Protein AF-A0A317DUG8-F1 (afdb_monomer)

Sequence (255 aa):
MKFKTMAAGLVAALALGASQVALASPEDGVAAWKAFIAQNGEGGGRSKFVDALGSAEALAIAKRWAALRGYDAPALLKSANLPPELKPGTVIDASNVDAAWLKPYIVGAFAERFKDAGWFGWKKAVIVPTASYYMPKGTLEQTEDAKAKGITFNATPDGNLLTPDGKFALSTQGAMPFLNPKDGLEATWSFVAHGIANDNLNFHPITMDVCNSSSNLERQYKAELWWQKMHGRKDVAPFGDINGMDGVVEGGAVY

Organism: NCBI:txid1264899

Radius of gyration: 24.66 Å; Cα contacts (8 Å, |Δi|>4): 310; chains: 1; bounding box: 75×74×51 Å

Secondary structure (DSSP, 8-state):
-------------------------HHHHHHHHHHHHHHH-STTTHHHHHHHHTSHHHHHHHHHHHHHHS--HHHHHHHS---TTSSTT-EE-TTTTT-TTTTTTS-HHHHHHHH--STT----EE--PPPP----HHHHHHHHHHHHTT---EE-TTS-EE-TTSSBGGGT--S-S-SS--SHHHHHHHHHHH-SSSSEEEPPPEEEEEE-TTS-EEEEEEE--EEE--TT--SSSS-S--TT-TT---S----

Solvent-accessible surface area (backbone atoms only — not comparable to full-atom values): 15590 Å² total; per-residue (Å²): 140,76,89,81,82,86,75,88,75,80,79,76,75,77,74,74,66,83,71,78,60,64,69,50,57,49,63,57,24,41,49,49,41,54,53,47,34,77,75,71,49,58,74,92,55,46,58,63,52,45,51,55,55,59,29,72,65,44,42,55,48,34,50,51,46,26,67,73,55,62,48,35,55,47,29,55,56,72,73,46,93,65,61,87,72,80,40,62,72,36,73,43,28,59,92,53,51,81,35,80,88,43,55,88,79,51,58,66,76,60,48,49,29,29,67,39,86,59,95,85,35,40,74,68,49,66,42,63,65,56,54,57,82,62,74,60,68,54,38,48,56,40,28,53,50,35,55,74,70,64,65,52,58,45,73,43,98,92,70,48,50,22,37,83,87,70,44,64,33,87,58,73,59,56,38,61,64,42,78,74,49,90,48,73,65,39,43,47,52,29,49,54,47,60,37,61,56,71,53,67,50,79,52,82,58,52,74,47,77,43,56,46,99,82,72,44,83,71,47,75,46,77,46,81,46,64,43,55,37,57,49,60,53,66,88,57,85,75,60,55,64,59,96,91,43,90,92,56,53,56,85,51,80,84,130

pLDDT: mean 76.81, std 20.27, range [26.66, 96.38]

Nearest PDB structures (foldseek):
  8p98-assembly1_A  TM=5.498E-01  e=3.234E+00  Bacteroides thetaiotaomicron VPI-5482
  8fn2-assembly1_V  TM=4.203E-01  e=4.094E+00  Borreliella burgdorferi B31
  4q2w-assembly1_A  TM=4.135E-01  e=6.960E+00  Streptococcus pneumoniae TIGR4

Structure (mmCIF, N/CA/C/O backbone):
data_AF-A0A317DUG8-F1
#
_entry.id   AF-A0A317DUG8-F1
#
loop_
_atom_site.group_PDB
_atom_site.id
_atom_site.type_symbol
_atom_site.label_atom_id
_atom_site.label_alt_id
_atom_site.label_comp_id
_atom_site.label_asym_id
_atom_site.label_entity_id
_atom_site.label_seq_id
_atom_site.pdbx_PDB_ins_code
_atom_site.Cartn_x
_atom_site.Cartn_y
_atom_site.Cartn_z
_atom_site.occupancy
_atom_site.B_iso_or_equiv
_atom_site.auth_seq_id
_atom_site.auth_comp_id
_atom_site.auth_asym_id
_atom_site.auth_atom_id
_atom_site.pdbx_PDB_model_num
ATOM 1 N N . MET A 1 1 ? 12.933 -56.528 24.093 1.00 29.34 1 MET A N 1
ATOM 2 C CA . MET A 1 1 ? 13.805 -56.306 22.909 1.00 29.34 1 MET A CA 1
ATOM 3 C C . MET A 1 1 ? 12.898 -56.103 21.704 1.00 29.34 1 MET A C 1
ATOM 5 O O . MET A 1 1 ? 12.103 -56.988 21.463 1.00 29.34 1 MET A O 1
ATOM 9 N N . LYS A 1 2 ? 12.886 -55.017 20.932 1.00 28.83 2 LYS A N 1
ATOM 10 C CA . LYS A 1 2 ? 13.696 -53.795 20.869 1.00 28.83 2 LYS A CA 1
ATOM 11 C C . LYS A 1 2 ? 12.746 -52.662 20.449 1.00 28.83 2 LYS A C 1
ATOM 13 O O . LYS A 1 2 ? 12.180 -52.724 19.364 1.00 28.83 2 LYS A O 1
ATOM 18 N N . PHE A 1 3 ? 12.608 -51.646 21.296 1.00 27.34 3 PHE A N 1
ATOM 19 C CA . PHE A 1 3 ? 12.183 -50.316 20.868 1.00 27.34 3 PHE A CA 1
ATOM 20 C C . PHE A 1 3 ? 13.242 -49.790 19.894 1.00 27.34 3 PHE A C 1
ATOM 22 O O . PHE A 1 3 ? 14.429 -49.803 20.226 1.00 27.34 3 PHE A O 1
ATOM 29 N N . LYS A 1 4 ? 12.838 -49.369 18.694 1.00 31.11 4 LYS A N 1
ATOM 30 C CA . LYS A 1 4 ? 13.687 -48.555 17.824 1.00 31.11 4 LYS A CA 1
ATOM 31 C C . LYS A 1 4 ? 13.198 -47.116 17.899 1.00 31.11 4 LYS A C 1
ATOM 33 O O . LYS A 1 4 ? 12.115 -46.779 17.442 1.00 31.11 4 LYS A O 1
ATOM 38 N N . THR A 1 5 ? 14.028 -46.332 18.564 1.00 32.22 5 THR A N 1
ATOM 39 C CA . THR A 1 5 ? 14.155 -44.881 18.534 1.00 32.22 5 THR A CA 1
ATOM 40 C C . THR A 1 5 ? 14.408 -44.342 17.119 1.00 32.22 5 THR A C 1
ATOM 42 O O . THR A 1 5 ? 14.806 -45.093 16.230 1.00 32.22 5 THR A O 1
ATOM 45 N N . MET A 1 6 ? 14.283 -43.010 17.013 1.00 30.66 6 MET A N 1
ATOM 46 C CA . MET A 1 6 ? 14.628 -42.075 15.922 1.00 30.66 6 MET A CA 1
ATOM 47 C C . MET A 1 6 ? 13.402 -41.578 15.133 1.00 30.66 6 MET A C 1
ATOM 49 O O . MET A 1 6 ? 12.667 -42.376 14.576 1.00 30.66 6 MET A O 1
ATOM 53 N N . ALA A 1 7 ? 13.102 -40.283 15.038 1.00 27.34 7 ALA A N 1
ATOM 54 C CA . ALA A 1 7 ? 13.845 -39.089 15.419 1.00 27.34 7 ALA A CA 1
ATOM 55 C C . ALA A 1 7 ? 12.859 -37.977 15.806 1.00 27.34 7 ALA A C 1
ATOM 57 O O . ALA A 1 7 ? 11.873 -37.734 15.113 1.00 27.34 7 ALA A O 1
ATOM 58 N N . ALA A 1 8 ? 13.152 -37.305 16.918 1.00 28.48 8 ALA A N 1
ATOM 59 C CA . ALA A 1 8 ? 12.575 -36.018 17.257 1.00 28.48 8 ALA A CA 1
ATOM 60 C C . ALA A 1 8 ? 13.006 -35.009 16.183 1.00 28.48 8 ALA A C 1
ATOM 62 O O . ALA A 1 8 ? 14.168 -34.609 16.128 1.00 28.48 8 ALA A O 1
ATOM 63 N N . GLY A 1 9 ? 12.081 -34.645 15.296 1.00 26.66 9 GLY A N 1
ATOM 64 C CA . GLY A 1 9 ? 12.250 -33.485 14.433 1.00 26.66 9 GLY A CA 1
ATOM 65 C C . GLY A 1 9 ? 12.245 -32.246 15.314 1.00 26.66 9 GLY A C 1
ATOM 66 O O . GLY A 1 9 ? 11.266 -32.005 16.019 1.00 26.66 9 GLY A O 1
ATOM 67 N N . LEU A 1 10 ? 13.361 -31.512 15.315 1.00 27.28 10 LEU A N 1
ATOM 68 C CA . LEU A 1 10 ? 13.487 -30.208 15.951 1.00 27.28 10 LEU A CA 1
ATOM 69 C C . LEU A 1 10 ? 12.262 -29.354 15.599 1.00 27.28 10 LEU A C 1
ATOM 71 O O . LEU A 1 10 ? 12.129 -28.875 14.474 1.00 27.28 10 LEU A O 1
ATOM 75 N N . VAL A 1 11 ? 11.406 -29.106 16.587 1.00 30.55 11 VAL A N 1
ATOM 76 C CA . VAL A 1 11 ? 10.626 -27.874 16.622 1.00 30.55 11 VAL A CA 1
ATOM 77 C C . VAL A 1 11 ? 11.669 -26.784 16.814 1.00 30.55 11 VAL A C 1
ATOM 79 O O . VAL A 1 11 ? 12.130 -26.536 17.927 1.00 30.55 11 VAL A O 1
ATOM 82 N N . ALA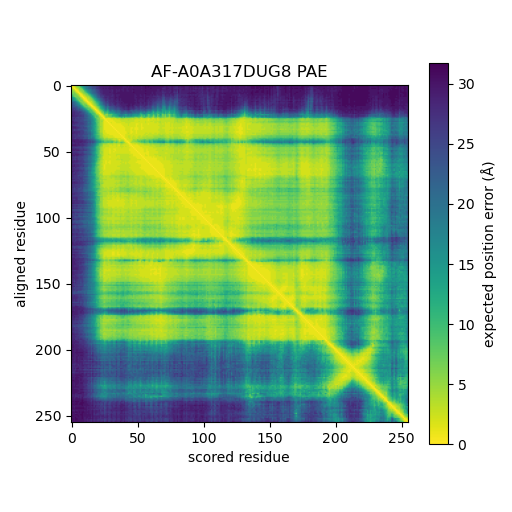 A 1 12 ? 12.123 -26.197 15.709 1.00 31.09 12 ALA A N 1
ATOM 83 C CA . ALA A 1 12 ? 12.837 -24.939 15.755 1.00 31.09 12 ALA A CA 1
ATOM 84 C C . ALA A 1 12 ? 11.840 -23.910 16.292 1.00 31.09 12 ALA A C 1
ATOM 86 O O . ALA A 1 12 ? 11.067 -23.312 15.548 1.00 31.09 12 ALA A O 1
ATOM 87 N N . ALA A 1 13 ? 11.823 -23.756 17.615 1.00 31.55 13 ALA A N 1
ATOM 88 C CA . ALA A 1 13 ? 11.351 -22.545 18.240 1.00 31.55 13 ALA A CA 1
ATOM 89 C C . ALA A 1 13 ? 12.219 -21.426 17.657 1.00 31.55 13 ALA A C 1
ATOM 91 O O . ALA A 1 13 ? 13.360 -21.225 18.072 1.00 31.55 13 ALA A O 1
ATOM 92 N N . LEU A 1 14 ? 11.696 -20.752 16.632 1.00 32.97 14 LEU A N 1
ATOM 93 C CA . LEU A 1 14 ? 12.144 -19.429 16.238 1.00 32.97 14 LEU A CA 1
ATOM 94 C C . LEU A 1 14 ? 11.887 -18.540 17.451 1.00 32.97 14 LEU A C 1
ATOM 96 O O . LEU A 1 14 ? 10.837 -17.919 17.593 1.00 32.97 14 LEU A O 1
ATOM 100 N N . ALA A 1 15 ? 12.854 -18.528 18.366 1.00 31.72 15 ALA A N 1
ATOM 101 C CA . ALA A 1 15 ? 13.061 -17.405 19.242 1.00 31.72 15 ALA A CA 1
ATOM 102 C C . ALA A 1 15 ? 13.323 -16.224 18.306 1.00 31.72 15 ALA A C 1
ATOM 104 O O . ALA A 1 15 ? 14.448 -15.997 17.860 1.00 31.72 15 ALA A O 1
ATOM 105 N N . LEU A 1 16 ? 12.251 -15.514 17.953 1.00 35.44 16 LEU A N 1
ATOM 106 C CA . LEU A 1 16 ? 12.303 -14.155 17.446 1.00 35.44 16 LEU A CA 1
ATOM 107 C C . LEU A 1 16 ? 12.884 -13.314 18.584 1.00 35.44 16 LEU A C 1
ATOM 109 O O . LEU A 1 16 ? 12.173 -12.621 19.307 1.00 35.44 16 LEU A O 1
ATOM 113 N N . GLY A 1 17 ? 14.199 -13.419 18.786 1.00 32.66 17 GLY A N 1
ATOM 114 C CA . GLY A 1 17 ? 14.945 -12.345 19.404 1.00 32.66 17 GLY A CA 1
ATOM 115 C C . GLY A 1 17 ? 14.600 -11.118 18.583 1.00 32.66 17 GLY A C 1
ATOM 116 O O . GLY A 1 17 ? 14.772 -11.146 17.363 1.00 32.66 17 GLY A O 1
ATOM 117 N N . ALA A 1 18 ? 14.011 -10.114 19.233 1.00 37.59 18 ALA A N 1
ATOM 118 C CA . ALA A 1 18 ? 13.660 -8.848 18.621 1.00 37.59 18 ALA A CA 1
ATOM 119 C C . ALA A 1 18 ? 14.925 -8.282 17.975 1.00 37.59 18 ALA A C 1
ATOM 121 O O . ALA A 1 18 ? 15.748 -7.631 18.616 1.00 37.59 18 ALA A O 1
ATOM 122 N N . SER A 1 19 ? 15.113 -8.605 16.699 1.00 40.22 19 SER A N 1
ATOM 123 C CA . SER A 1 19 ? 16.093 -7.949 15.870 1.00 40.22 19 SER A CA 1
ATOM 124 C C . SER A 1 19 ? 15.545 -6.540 15.811 1.00 40.22 19 SER A C 1
ATOM 126 O O . SER A 1 19 ? 14.460 -6.332 15.268 1.00 40.22 19 SER A O 1
ATOM 128 N N . GLN A 1 20 ? 16.214 -5.594 16.464 1.00 40.75 20 GLN A N 1
ATOM 129 C CA . GLN A 1 20 ? 15.954 -4.185 16.229 1.00 40.75 20 GLN A CA 1
ATOM 130 C C . GLN A 1 20 ? 16.301 -3.950 14.760 1.00 40.75 20 GLN A C 1
ATOM 132 O O . GLN A 1 20 ? 17.438 -3.633 14.419 1.00 40.75 20 GLN A O 1
ATOM 137 N N . VAL A 1 21 ? 15.345 -4.218 13.867 1.00 52.41 21 VAL A N 1
ATOM 138 C CA . VAL A 1 21 ? 15.417 -3.790 12.481 1.00 52.41 21 VAL A CA 1
ATOM 139 C C . VAL A 1 21 ? 15.549 -2.284 12.597 1.00 52.41 21 VAL A C 1
ATOM 141 O O . VAL A 1 21 ? 14.636 -1.623 13.089 1.00 52.41 21 VAL A O 1
ATOM 144 N N . ALA A 1 22 ? 16.733 -1.764 12.275 1.00 53.88 22 ALA A N 1
ATOM 145 C CA . ALA A 1 22 ? 16.974 -0.334 12.308 1.00 53.88 22 ALA A CA 1
ATOM 146 C C . ALA A 1 22 ? 15.851 0.328 11.507 1.00 53.88 22 ALA A C 1
ATOM 148 O O . ALA A 1 22 ? 15.657 -0.011 10.338 1.00 53.88 22 ALA A O 1
ATOM 149 N N . LEU A 1 23 ? 15.075 1.205 12.147 1.00 61.97 23 LEU A N 1
ATOM 150 C CA . LEU A 1 23 ? 14.051 1.972 11.451 1.00 61.97 23 LEU A CA 1
ATOM 151 C C . LEU A 1 23 ? 14.779 2.774 10.368 1.00 61.97 23 LEU A C 1
ATOM 153 O O . LEU A 1 23 ? 15.600 3.634 10.687 1.00 61.97 23 LEU A O 1
ATOM 157 N N . ALA A 1 24 ? 14.546 2.438 9.099 1.00 63.78 24 ALA A N 1
ATOM 158 C CA . ALA A 1 24 ? 15.040 3.256 8.001 1.00 63.78 24 ALA A CA 1
ATOM 159 C C . ALA A 1 24 ? 14.383 4.633 8.108 1.00 63.78 24 ALA A C 1
ATOM 161 O O . ALA A 1 24 ? 13.220 4.745 8.508 1.00 63.78 24 ALA A O 1
ATOM 162 N N . SER A 1 25 ? 15.132 5.681 7.773 1.00 79.44 25 SER A N 1
ATOM 163 C CA . SER A 1 25 ? 14.558 7.018 7.730 1.00 79.44 25 SER A CA 1
ATOM 164 C C . SER A 1 25 ? 13.686 7.109 6.476 1.00 79.44 25 SER A C 1
ATOM 166 O O . SER A 1 25 ? 14.163 6.730 5.404 1.00 79.44 25 SER A O 1
ATOM 168 N N . PRO A 1 26 ? 12.449 7.630 6.537 1.00 85.19 26 PRO A N 1
ATOM 169 C CA . PRO A 1 26 ? 11.633 7.821 5.336 1.00 85.19 26 PRO A CA 1
ATOM 170 C C . PRO A 1 26 ? 12.318 8.644 4.235 1.00 85.19 26 PRO A C 1
ATOM 172 O O . PRO A 1 26 ? 12.091 8.443 3.041 1.00 85.19 26 PRO A O 1
ATOM 175 N N . GLU A 1 27 ? 13.235 9.519 4.636 1.00 88.75 27 GLU A N 1
ATOM 176 C CA . GLU A 1 27 ? 14.131 10.275 3.771 1.00 88.75 27 GLU A CA 1
ATOM 177 C C . GLU A 1 27 ? 15.028 9.391 2.894 1.00 88.75 27 GLU A C 1
ATOM 179 O O . GLU A 1 27 ? 15.279 9.752 1.744 1.00 88.75 27 GLU A O 1
ATOM 184 N N . ASP A 1 28 ? 15.468 8.227 3.382 1.00 86.31 28 ASP A N 1
ATOM 185 C CA . ASP A 1 28 ? 16.281 7.282 2.606 1.00 86.31 28 ASP A CA 1
ATOM 186 C C . ASP A 1 28 ? 15.481 6.737 1.415 1.00 86.31 28 ASP A C 1
ATOM 188 O O . ASP A 1 28 ? 16.004 6.608 0.305 1.00 86.31 28 ASP A O 1
ATOM 192 N N . GLY A 1 29 ? 14.185 6.477 1.621 1.00 88.19 29 GLY A N 1
ATOM 193 C CA . GLY A 1 29 ? 13.261 6.079 0.559 1.00 88.19 29 GLY A CA 1
ATOM 194 C C . GLY A 1 29 ? 13.089 7.180 -0.490 1.00 88.19 29 GLY A C 1
ATOM 195 O O . GLY A 1 29 ? 13.175 6.917 -1.691 1.00 88.19 29 GLY A O 1
ATOM 196 N N . VAL A 1 30 ? 12.923 8.431 -0.051 1.00 91.56 30 VAL A N 1
A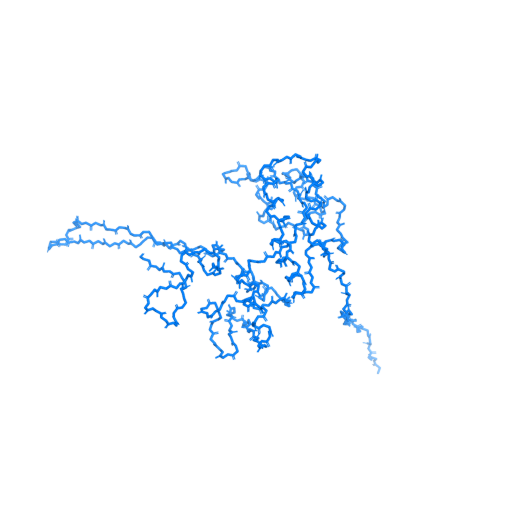TOM 197 C CA . VAL A 1 30 ? 12.846 9.598 -0.949 1.00 91.56 30 VAL A CA 1
ATOM 198 C C . VAL A 1 30 ? 14.145 9.767 -1.741 1.00 91.56 30 VAL A C 1
ATOM 200 O O . VAL A 1 30 ? 14.106 10.007 -2.948 1.00 91.56 30 VAL A O 1
ATOM 203 N N . ALA A 1 31 ? 15.303 9.604 -1.098 1.00 91.81 31 ALA A N 1
ATOM 204 C CA . ALA A 1 31 ? 16.603 9.684 -1.755 1.00 91.81 31 ALA A CA 1
ATOM 205 C C . ALA A 1 31 ? 16.788 8.580 -2.810 1.00 91.81 31 ALA A C 1
ATOM 207 O O . ALA A 1 31 ? 17.219 8.869 -3.928 1.00 91.81 31 ALA A O 1
ATOM 208 N N . ALA A 1 32 ? 16.402 7.338 -2.498 1.00 92.00 32 ALA A N 1
ATOM 209 C CA . ALA A 1 32 ? 16.447 6.221 -3.441 1.00 92.00 32 ALA A CA 1
ATOM 210 C C . ALA A 1 32 ? 15.577 6.483 -4.680 1.00 92.00 32 ALA A C 1
ATOM 212 O O . ALA A 1 32 ? 15.997 6.231 -5.811 1.00 92.00 32 ALA A O 1
ATOM 213 N N . TRP A 1 33 ? 14.390 7.056 -4.481 1.00 93.62 33 TRP A N 1
ATOM 214 C CA . TRP A 1 33 ? 13.513 7.469 -5.568 1.00 93.62 33 TRP A CA 1
ATOM 215 C C . TRP A 1 33 ? 14.090 8.601 -6.424 1.00 93.62 33 TRP A C 1
ATOM 217 O O . TRP A 1 33 ? 14.051 8.507 -7.651 1.00 93.62 33 TRP A O 1
ATOM 227 N N . LYS A 1 34 ? 14.676 9.638 -5.813 1.00 94.38 34 LYS A N 1
ATOM 228 C CA . LYS A 1 34 ? 15.363 10.714 -6.551 1.00 94.38 34 LYS A CA 1
ATOM 229 C C . LYS A 1 34 ? 16.509 10.164 -7.402 1.00 94.38 34 LYS A C 1
ATOM 231 O O . LYS A 1 34 ? 16.625 10.515 -8.574 1.00 94.38 34 LYS A O 1
ATOM 236 N N . ALA A 1 35 ? 17.314 9.257 -6.846 1.00 94.50 35 ALA A N 1
ATOM 237 C CA . ALA A 1 35 ? 18.399 8.605 -7.576 1.00 94.50 35 ALA A CA 1
ATOM 238 C C . ALA A 1 35 ? 17.873 7.754 -8.745 1.00 94.50 35 ALA A C 1
ATOM 240 O O . ALA A 1 35 ? 18.418 7.797 -9.847 1.00 94.50 35 ALA A O 1
ATOM 241 N N . PHE A 1 36 ? 16.777 7.023 -8.528 1.00 94.88 36 PHE A N 1
ATOM 242 C CA . PHE A 1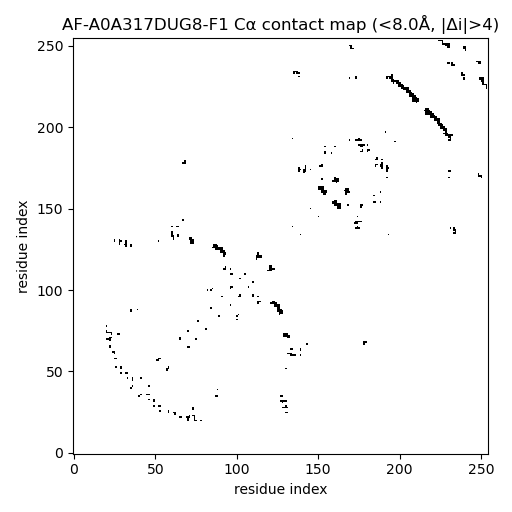 36 ? 16.128 6.236 -9.570 1.00 94.88 36 PHE A CA 1
ATOM 243 C C . PHE A 1 36 ? 15.603 7.105 -10.717 1.00 94.88 36 PHE A C 1
ATOM 245 O O . PHE A 1 36 ? 15.839 6.763 -11.875 1.00 94.88 36 PHE A O 1
ATOM 252 N N . ILE A 1 37 ? 14.943 8.230 -10.418 1.00 94.75 37 ILE A N 1
ATOM 253 C CA . ILE A 1 37 ? 14.460 9.182 -11.432 1.00 94.75 37 ILE A CA 1
ATOM 254 C C . ILE A 1 37 ? 15.630 9.767 -12.221 1.00 94.75 37 ILE A C 1
ATOM 256 O O . ILE A 1 37 ? 15.577 9.785 -13.448 1.00 94.75 37 ILE A O 1
ATOM 260 N N . ALA A 1 38 ? 16.713 10.167 -11.549 1.00 94.50 38 ALA A N 1
ATOM 261 C CA . ALA A 1 38 ? 17.899 10.694 -12.221 1.00 94.50 38 ALA A CA 1
ATOM 262 C C . ALA A 1 38 ? 18.503 9.695 -13.228 1.00 94.50 38 ALA A C 1
ATOM 264 O O . ALA A 1 38 ? 19.008 10.098 -14.271 1.00 94.50 38 ALA A O 1
ATOM 265 N N . GLN A 1 39 ? 18.422 8.392 -12.939 1.00 93.38 39 GLN A N 1
ATOM 266 C CA . GLN A 1 39 ? 18.949 7.331 -13.803 1.00 93.38 39 GLN A CA 1
ATOM 267 C C . GLN A 1 39 ? 17.958 6.850 -14.877 1.00 93.38 39 GLN A C 1
ATOM 269 O O . GLN A 1 39 ? 18.380 6.432 -15.951 1.00 93.38 39 GLN A O 1
ATOM 274 N N . ASN A 1 40 ? 16.651 6.868 -14.595 1.00 89.62 40 ASN A N 1
ATOM 275 C CA . ASN A 1 40 ? 15.621 6.192 -15.404 1.00 89.62 40 ASN A CA 1
ATOM 276 C C . ASN A 1 40 ? 14.555 7.144 -15.975 1.00 89.62 40 ASN A C 1
ATOM 278 O O . ASN A 1 40 ? 13.603 6.692 -16.619 1.00 89.62 40 ASN A O 1
ATOM 282 N N . GLY A 1 41 ? 14.686 8.445 -15.721 1.00 89.12 41 GLY A N 1
ATOM 283 C CA . GLY A 1 41 ? 13.791 9.496 -16.186 1.00 89.12 41 GLY A CA 1
ATOM 284 C C . GLY A 1 41 ? 12.490 9.654 -15.388 1.00 89.12 41 GLY A C 1
ATOM 285 O O . GLY A 1 41 ? 12.065 8.799 -14.604 1.00 89.12 41 GLY A O 1
ATOM 286 N N . GLU A 1 42 ? 11.822 10.773 -15.670 1.00 84.06 42 GLU A N 1
ATOM 287 C CA . GLU A 1 42 ? 10.610 11.298 -15.015 1.00 84.06 42 GLU A CA 1
ATOM 288 C C . GLU A 1 42 ? 9.316 10.492 -15.237 1.00 84.06 42 GLU A C 1
ATOM 290 O O . GLU A 1 42 ? 8.289 10.766 -14.610 1.00 84.06 42 GLU A O 1
ATOM 295 N N . GLY A 1 43 ? 9.337 9.527 -16.163 1.00 79.44 43 GLY A N 1
ATOM 296 C CA . GLY A 1 43 ? 8.140 8.925 -16.761 1.00 79.44 43 GLY A CA 1
ATOM 297 C C . GLY A 1 43 ? 7.056 8.510 -15.760 1.00 79.44 43 GLY A C 1
ATOM 298 O O . GLY A 1 43 ? 7.350 7.920 -14.728 1.00 79.44 43 GLY A O 1
ATOM 299 N N . GLY A 1 44 ? 5.787 8.785 -16.082 1.00 75.25 44 GLY A N 1
ATOM 300 C CA . GLY A 1 44 ? 4.640 8.384 -15.254 1.00 75.25 44 GLY A CA 1
ATOM 301 C C . GLY A 1 44 ? 4.393 9.252 -14.014 1.00 75.25 44 GLY A C 1
ATOM 302 O O . GLY A 1 44 ? 3.735 8.798 -13.086 1.00 75.25 44 GLY A O 1
ATOM 303 N N . GLY A 1 45 ? 4.910 10.486 -13.974 1.00 84.44 45 GLY A N 1
ATOM 304 C CA . GLY A 1 45 ? 4.661 11.417 -12.865 1.00 84.44 45 GLY A CA 1
ATOM 305 C C . GLY A 1 45 ? 5.491 11.126 -11.613 1.00 84.44 45 GLY A C 1
ATOM 306 O O . GLY A 1 45 ? 5.099 11.524 -10.516 1.00 84.44 45 GLY A O 1
ATOM 307 N N . ARG A 1 46 ? 6.638 10.452 -11.771 1.00 89.25 46 ARG A N 1
ATOM 308 C CA . ARG A 1 46 ? 7.497 10.033 -10.656 1.00 89.25 46 ARG A CA 1
ATOM 309 C C . ARG A 1 46 ? 7.955 11.208 -9.801 1.00 89.25 46 ARG A C 1
ATOM 311 O O . ARG A 1 46 ? 7.862 11.094 -8.587 1.00 89.25 46 ARG A O 1
ATOM 318 N N . SER A 1 47 ? 8.352 12.346 -10.377 1.00 89.75 47 SER A N 1
ATOM 319 C CA . SER A 1 47 ? 8.726 13.503 -9.547 1.00 89.75 47 SER A CA 1
ATOM 320 C C . SER A 1 47 ? 7.583 14.020 -8.690 1.00 89.75 47 SER A C 1
ATOM 322 O O . SER A 1 47 ? 7.784 14.227 -7.503 1.00 89.75 47 SER A O 1
ATOM 324 N N . LYS A 1 48 ? 6.355 14.107 -9.219 1.00 90.81 48 LYS A N 1
ATOM 325 C CA . LYS A 1 48 ? 5.195 14.518 -8.405 1.00 90.81 48 LYS A CA 1
ATOM 326 C C . LYS A 1 48 ? 4.964 13.571 -7.228 1.00 90.81 48 LYS A C 1
ATOM 328 O O . LYS A 1 48 ? 4.651 14.017 -6.130 1.00 90.81 48 LYS A O 1
ATOM 333 N N . PHE A 1 49 ? 5.124 12.270 -7.460 1.00 89.56 49 PHE A N 1
ATOM 334 C CA . PHE A 1 49 ?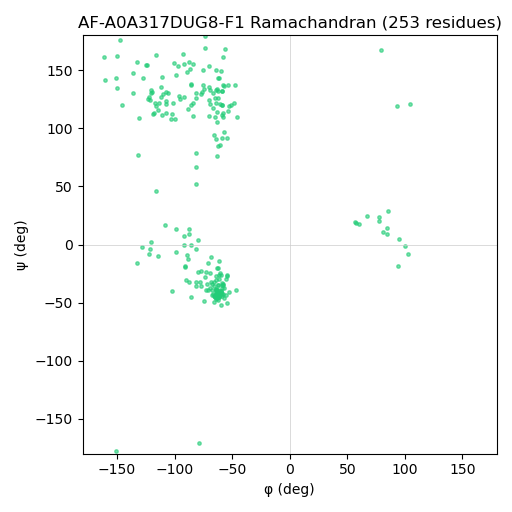 5.033 11.264 -6.407 1.00 89.56 49 PHE A CA 1
ATOM 335 C C . PHE A 1 49 ? 6.132 11.447 -5.351 1.00 89.56 49 PHE A C 1
ATOM 337 O O . PHE A 1 49 ? 5.847 11.453 -4.157 1.00 89.56 49 PHE A O 1
ATOM 344 N N . VAL A 1 50 ? 7.376 11.656 -5.779 1.00 91.81 50 VAL A N 1
ATOM 345 C CA . VAL A 1 50 ? 8.526 11.831 -4.881 1.00 91.81 50 VAL A CA 1
ATOM 346 C C . VAL A 1 50 ? 8.466 13.141 -4.105 1.00 91.81 50 VAL A C 1
ATOM 348 O O . VAL A 1 50 ? 8.801 13.152 -2.924 1.00 91.81 50 VAL A O 1
ATOM 351 N N . ASP A 1 51 ? 7.997 14.219 -4.725 1.00 91.38 51 ASP A N 1
ATOM 352 C CA . ASP A 1 51 ? 7.776 15.505 -4.066 1.00 91.38 51 ASP A CA 1
ATOM 353 C C . ASP A 1 51 ? 6.695 15.386 -2.989 1.00 91.38 51 ASP A C 1
ATOM 355 O O . ASP A 1 51 ? 6.879 15.866 -1.870 1.00 91.38 51 ASP A O 1
ATOM 359 N N . ALA A 1 52 ? 5.596 14.680 -3.285 1.00 90.38 52 ALA A N 1
ATOM 360 C CA . ALA A 1 52 ? 4.544 14.415 -2.308 1.00 90.38 52 ALA A CA 1
ATOM 361 C C . ALA A 1 52 ? 5.073 13.593 -1.120 1.00 90.38 52 ALA A C 1
ATOM 363 O O . ALA A 1 52 ? 4.877 13.981 0.035 1.00 90.38 52 ALA A O 1
ATOM 364 N N . LEU A 1 53 ? 5.802 12.504 -1.396 1.00 89.25 53 LEU A N 1
ATOM 365 C CA . LEU A 1 53 ? 6.436 11.665 -0.374 1.00 89.25 53 LEU A CA 1
ATOM 366 C C . LEU A 1 53 ? 7.491 12.409 0.455 1.00 89.25 53 LEU A C 1
ATOM 368 O O . LEU A 1 53 ? 7.661 12.114 1.634 1.00 89.25 53 LEU A O 1
ATOM 372 N N . GLY A 1 54 ? 8.215 13.339 -0.167 1.00 91.19 54 GLY A N 1
ATOM 373 C CA . GLY A 1 54 ? 9.283 14.117 0.453 1.00 91.19 54 GLY A CA 1
ATOM 374 C C . GLY A 1 54 ? 8.816 15.377 1.176 1.00 91.19 54 GLY A C 1
ATOM 375 O O . GLY A 1 54 ? 9.656 16.097 1.716 1.00 91.19 54 GLY A O 1
ATOM 376 N N . SER A 1 55 ? 7.514 15.669 1.189 1.00 92.88 55 SER A N 1
ATOM 377 C CA . SER A 1 55 ? 6.981 16.811 1.931 1.00 92.88 55 SER A CA 1
ATOM 378 C C . SER A 1 55 ? 7.203 16.653 3.442 1.00 92.88 55 SER A C 1
ATOM 380 O O . SER A 1 55 ? 7.243 15.544 3.978 1.00 92.88 55 SER A O 1
ATOM 382 N N . ALA A 1 56 ? 7.342 17.770 4.162 1.00 93.19 56 ALA A N 1
ATOM 383 C CA . ALA A 1 56 ? 7.583 17.738 5.607 1.00 93.19 56 ALA A CA 1
ATOM 384 C C . ALA A 1 56 ? 6.459 17.012 6.371 1.00 93.19 56 ALA A C 1
ATOM 386 O O . ALA A 1 56 ? 6.727 16.271 7.316 1.00 93.19 56 ALA A O 1
ATOM 387 N N . GLU A 1 57 ? 5.212 17.191 5.931 1.00 90.56 57 GLU A N 1
ATOM 388 C CA . GLU A 1 57 ? 4.046 16.513 6.498 1.00 90.56 57 GLU A CA 1
ATOM 389 C C . GLU A 1 57 ? 4.094 14.999 6.252 1.00 90.56 57 GLU A C 1
ATOM 391 O O . GLU A 1 57 ? 3.981 14.220 7.200 1.00 90.56 57 GLU A O 1
ATOM 396 N N . ALA A 1 58 ? 4.346 14.583 5.008 1.00 90.25 58 ALA A N 1
ATOM 397 C CA . ALA A 1 58 ? 4.516 13.182 4.631 1.00 90.25 58 ALA A CA 1
ATOM 398 C C . ALA A 1 58 ? 5.588 12.479 5.472 1.00 90.25 58 ALA A C 1
ATOM 400 O O . ALA A 1 58 ? 5.339 11.424 6.056 1.00 90.25 58 ALA A O 1
ATOM 401 N N . LEU A 1 59 ? 6.772 13.087 5.575 1.00 91.75 59 LEU A N 1
ATOM 402 C CA . LEU A 1 59 ? 7.892 12.539 6.337 1.00 91.75 59 LEU A CA 1
ATOM 403 C C . LEU A 1 59 ? 7.573 12.447 7.836 1.00 91.75 59 LEU A C 1
ATOM 405 O O . LEU A 1 59 ? 7.930 11.461 8.481 1.00 91.75 59 LEU A O 1
ATOM 409 N N . ALA A 1 60 ? 6.874 13.438 8.399 1.00 92.06 60 ALA A N 1
ATOM 410 C CA . ALA A 1 60 ? 6.454 13.410 9.799 1.00 92.06 60 ALA A CA 1
ATOM 411 C C . ALA A 1 60 ? 5.459 12.269 10.076 1.00 92.06 60 ALA A C 1
ATOM 413 O O . ALA A 1 60 ? 5.607 11.544 11.063 1.00 92.06 60 ALA A O 1
ATOM 414 N N . ILE A 1 61 ? 4.480 12.074 9.189 1.00 91.75 61 ILE A N 1
ATOM 415 C CA . ILE A 1 61 ? 3.508 10.977 9.281 1.00 91.75 61 ILE A CA 1
ATOM 416 C C . ILE A 1 61 ? 4.214 9.622 9.126 1.00 91.75 61 ILE A C 1
ATOM 418 O O . ILE A 1 61 ? 3.982 8.717 9.929 1.00 91.75 61 ILE A O 1
ATOM 422 N N . ALA A 1 62 ? 5.116 9.488 8.152 1.00 90.94 62 ALA A N 1
ATOM 423 C CA . ALA A 1 62 ? 5.882 8.267 7.914 1.00 90.94 62 ALA A CA 1
ATOM 424 C C . ALA A 1 62 ? 6.691 7.838 9.147 1.00 90.94 62 ALA A C 1
ATOM 426 O O . ALA A 1 62 ? 6.630 6.680 9.559 1.00 90.94 62 ALA A O 1
ATOM 427 N N . LYS A 1 63 ? 7.394 8.784 9.784 1.00 91.19 63 LYS A N 1
ATOM 428 C CA . LYS A 1 63 ? 8.178 8.528 11.004 1.00 91.19 63 LYS A CA 1
ATOM 429 C C . LYS A 1 63 ? 7.309 8.049 12.160 1.00 91.19 63 LYS A C 1
ATOM 431 O O . LYS A 1 63 ? 7.677 7.099 12.847 1.00 91.19 63 LYS A O 1
ATOM 436 N N . ARG A 1 64 ? 6.148 8.679 12.364 1.00 92.94 64 ARG A N 1
ATOM 437 C CA . ARG A 1 64 ? 5.194 8.266 13.404 1.00 92.94 64 ARG A CA 1
ATOM 438 C 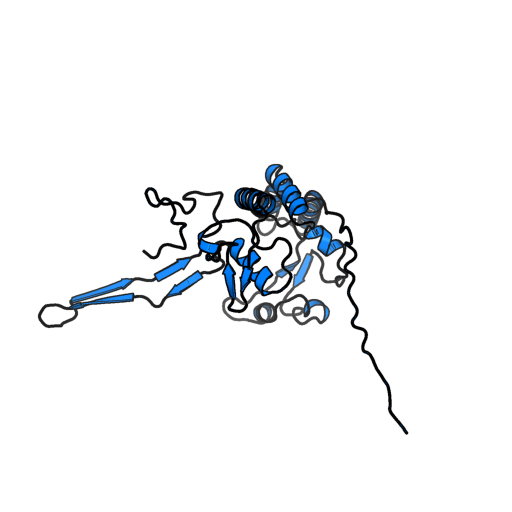C . ARG A 1 64 ? 4.650 6.865 13.140 1.00 92.94 64 ARG A C 1
ATOM 440 O O . ARG A 1 64 ? 4.626 6.049 14.055 1.00 92.94 64 ARG A O 1
ATOM 447 N N . TRP A 1 65 ? 4.302 6.541 11.895 1.00 91.19 65 TRP A N 1
ATOM 448 C CA . TRP A 1 65 ? 3.888 5.185 11.525 1.00 91.19 65 TRP A CA 1
ATOM 449 C C . TRP A 1 65 ? 4.978 4.142 11.760 1.00 91.19 65 TRP A C 1
ATOM 451 O O . TRP A 1 65 ? 4.690 3.081 12.317 1.00 91.19 65 TRP A O 1
ATOM 461 N N . ALA A 1 66 ? 6.217 4.440 11.369 1.00 89.31 66 ALA A N 1
ATOM 462 C CA . ALA A 1 66 ? 7.353 3.552 11.579 1.00 89.31 66 ALA A CA 1
ATOM 463 C C . ALA A 1 66 ? 7.595 3.303 13.078 1.00 89.31 66 ALA A C 1
ATOM 465 O O . ALA A 1 66 ? 7.768 2.160 13.496 1.00 89.31 66 ALA A O 1
ATOM 466 N N . ALA A 1 67 ? 7.508 4.351 13.906 1.00 90.50 67 ALA A N 1
ATOM 467 C CA . ALA A 1 67 ? 7.584 4.233 15.361 1.00 90.50 67 ALA A CA 1
ATOM 468 C C . ALA A 1 67 ? 6.410 3.429 15.952 1.00 90.50 67 ALA A C 1
ATOM 470 O O . ALA A 1 67 ? 6.601 2.627 16.866 1.00 90.50 67 ALA A O 1
ATOM 471 N N . LEU A 1 68 ? 5.196 3.610 15.422 1.00 90.75 68 LEU A N 1
ATOM 472 C CA . LEU A 1 68 ? 3.994 2.926 15.896 1.00 90.75 68 LEU A CA 1
ATOM 473 C C . LEU A 1 68 ? 4.024 1.418 15.608 1.00 90.75 68 LEU A C 1
ATOM 475 O O . LEU A 1 68 ? 3.658 0.628 16.486 1.00 90.75 68 LEU A O 1
ATOM 479 N N . ARG A 1 69 ? 4.450 1.040 14.394 1.00 87.50 69 ARG A N 1
ATOM 480 C CA . ARG A 1 69 ? 4.544 -0.349 13.909 1.00 87.50 69 ARG A CA 1
ATOM 481 C C . ARG A 1 69 ? 5.812 -1.062 14.381 1.00 87.50 69 ARG A C 1
ATOM 483 O O . ARG A 1 69 ? 5.781 -2.266 14.607 1.00 87.50 69 ARG A O 1
ATOM 490 N N . GLY A 1 70 ? 6.909 -0.323 14.546 1.00 86.81 70 GLY A N 1
ATOM 491 C CA . GLY A 1 70 ? 8.232 -0.869 14.854 1.00 86.81 70 GLY A CA 1
ATOM 492 C C . GLY A 1 70 ? 9.022 -1.331 13.624 1.00 86.81 70 GLY A C 1
ATOM 493 O O . GLY A 1 70 ? 10.073 -1.946 13.780 1.00 86.81 70 GLY A O 1
ATOM 494 N N . TYR A 1 71 ? 8.543 -1.042 12.412 1.00 83.44 71 TYR A N 1
ATOM 495 C CA . TYR A 1 71 ? 9.233 -1.341 11.157 1.00 83.44 71 TYR A CA 1
ATOM 496 C C . TYR A 1 71 ? 8.878 -0.319 10.071 1.00 83.44 71 TYR A C 1
ATOM 498 O O . TYR A 1 71 ? 7.854 0.362 10.148 1.00 83.44 71 TYR A O 1
ATOM 506 N N . ASP A 1 72 ? 9.707 -0.265 9.028 1.00 84.94 72 ASP A N 1
ATOM 507 C CA . ASP A 1 72 ? 9.436 0.467 7.789 1.00 84.94 72 ASP A CA 1
ATOM 508 C C . ASP A 1 72 ? 9.826 -0.382 6.566 1.00 84.94 72 ASP A C 1
ATOM 510 O O . ASP A 1 72 ? 10.757 -1.189 6.626 1.00 84.94 72 ASP A O 1
ATOM 514 N N . ALA A 1 73 ? 9.114 -0.226 5.450 1.00 84.69 73 ALA A N 1
ATOM 515 C CA . ALA A 1 73 ? 9.264 -1.093 4.278 1.00 84.69 73 ALA A CA 1
ATOM 516 C C . ALA A 1 73 ? 10.669 -1.030 3.630 1.00 84.69 73 ALA A C 1
ATOM 518 O O . ALA A 1 73 ? 11.235 -2.092 3.354 1.00 84.69 73 ALA A O 1
ATOM 519 N N . PRO A 1 74 ? 11.297 0.151 3.440 1.00 85.12 74 PRO A N 1
ATOM 520 C CA . PRO A 1 74 ? 12.690 0.241 3.000 1.00 85.12 74 PRO A CA 1
ATOM 521 C C . PRO A 1 74 ? 13.672 -0.492 3.926 1.00 85.12 74 PRO A C 1
ATOM 523 O O . PRO A 1 74 ? 14.605 -1.134 3.441 1.00 85.12 74 PRO A O 1
ATOM 526 N N . ALA A 1 75 ? 13.450 -0.451 5.245 1.00 83.00 75 ALA A N 1
ATOM 527 C CA . ALA A 1 75 ? 14.298 -1.149 6.213 1.00 83.00 75 ALA A CA 1
ATOM 528 C C . ALA A 1 75 ? 14.216 -2.670 6.049 1.00 83.00 75 ALA A C 1
ATOM 530 O O . ALA A 1 75 ? 15.244 -3.345 6.020 1.00 83.00 75 ALA A O 1
ATOM 531 N N . LEU A 1 76 ? 12.993 -3.190 5.895 1.00 85.19 76 LEU A N 1
ATOM 532 C CA . LEU A 1 76 ? 12.739 -4.616 5.690 1.00 85.19 76 LEU A CA 1
ATOM 533 C C . LEU A 1 76 ? 13.382 -5.135 4.402 1.00 85.19 76 LEU A C 1
ATOM 535 O O . LEU A 1 76 ? 13.927 -6.233 4.383 1.00 85.19 76 LEU A O 1
ATOM 539 N N . LEU A 1 77 ? 13.361 -4.348 3.325 1.00 85.62 77 LEU A N 1
ATOM 540 C CA . LEU A 1 77 ? 13.996 -4.755 2.070 1.00 85.62 77 LEU A CA 1
ATOM 541 C C . LEU A 1 77 ? 15.518 -4.719 2.145 1.00 85.62 77 LEU A C 1
ATOM 543 O O . LEU A 1 77 ? 16.171 -5.571 1.553 1.00 85.62 77 LEU A O 1
ATOM 547 N N . LYS A 1 78 ? 16.091 -3.770 2.892 1.00 83.00 78 LYS A N 1
ATOM 548 C CA . LYS A 1 78 ? 17.542 -3.690 3.093 1.00 83.00 78 LYS A CA 1
ATOM 549 C C . LYS A 1 78 ? 18.088 -4.885 3.879 1.00 83.00 78 LYS A C 1
ATOM 551 O O . LYS A 1 78 ? 19.230 -5.276 3.657 1.00 83.00 78 LYS A O 1
ATOM 556 N N . SER A 1 79 ? 17.303 -5.444 4.800 1.00 84.50 79 SER A N 1
ATOM 557 C CA . SER A 1 79 ? 17.678 -6.640 5.565 1.00 84.50 79 SER A CA 1
ATOM 558 C C . SER A 1 79 ? 17.299 -7.955 4.877 1.00 84.50 79 SER A C 1
ATOM 560 O O . SER A 1 79 ? 17.769 -9.014 5.294 1.00 84.50 79 SER A O 1
ATOM 562 N N . ALA A 1 80 ? 16.470 -7.911 3.833 1.00 87.00 80 ALA A N 1
ATOM 563 C CA . ALA A 1 80 ? 16.057 -9.095 3.099 1.00 87.00 80 ALA A CA 1
ATOM 564 C C . ALA A 1 80 ? 17.179 -9.616 2.185 1.00 87.00 80 ALA A C 1
ATOM 566 O O . ALA A 1 80 ? 17.831 -8.865 1.462 1.00 87.00 80 ALA A O 1
ATOM 567 N N . ASN A 1 81 ? 17.361 -10.938 2.167 1.00 90.12 81 ASN A N 1
ATOM 568 C CA . ASN A 1 81 ? 18.245 -11.605 1.215 1.00 90.12 81 ASN A CA 1
ATOM 569 C C . ASN A 1 81 ? 17.518 -11.793 -0.126 1.00 90.12 81 ASN A C 1
ATOM 571 O O . ASN A 1 81 ? 16.962 -12.858 -0.401 1.00 90.12 81 ASN A O 1
ATOM 575 N N . LEU A 1 82 ? 17.444 -10.721 -0.913 1.00 90.94 82 LEU A N 1
ATOM 576 C CA . LEU A 1 82 ? 16.766 -10.699 -2.210 1.00 90.94 82 LEU A CA 1
ATOM 577 C C . LEU A 1 82 ? 17.723 -11.098 -3.343 1.00 90.94 82 LEU A C 1
ATOM 579 O O . LEU A 1 82 ? 18.916 -10.794 -3.267 1.00 90.94 82 LEU A O 1
ATOM 583 N N . PRO A 1 83 ? 17.225 -11.740 -4.417 1.00 94.25 83 PRO A N 1
ATOM 584 C CA . PRO A 1 83 ? 18.046 -12.006 -5.591 1.00 94.25 83 PRO A CA 1
ATOM 585 C C . PRO A 1 83 ? 18.523 -10.684 -6.223 1.00 94.25 83 PRO A C 1
ATOM 587 O O . PRO A 1 83 ? 17.766 -9.709 -6.247 1.00 94.25 83 PRO A O 1
ATOM 590 N N . PRO A 1 84 ? 19.759 -10.625 -6.752 1.00 93.75 84 PRO A N 1
ATOM 591 C CA . PRO A 1 84 ? 20.353 -9.389 -7.271 1.00 93.75 84 PRO A CA 1
ATOM 592 C C . PRO A 1 84 ? 19.599 -8.795 -8.473 1.00 93.75 84 PRO A C 1
ATOM 594 O O . PRO A 1 84 ? 19.754 -7.609 -8.779 1.00 93.75 84 PRO A O 1
ATOM 597 N N . GLU A 1 85 ? 18.792 -9.598 -9.165 1.00 94.88 85 GLU A N 1
ATOM 598 C CA . GLU A 1 85 ? 17.910 -9.183 -10.253 1.00 94.88 85 GLU A CA 1
ATOM 599 C C . GLU A 1 85 ? 16.677 -8.413 -9.757 1.00 94.88 85 GLU A C 1
ATOM 601 O O . GLU A 1 85 ? 16.168 -7.549 -10.477 1.00 94.88 85 GLU A O 1
ATOM 606 N N . LEU A 1 86 ? 16.213 -8.663 -8.526 1.00 93.31 86 LEU A N 1
ATOM 607 C CA . LEU A 1 86 ? 15.051 -8.002 -7.925 1.00 93.31 86 LEU A CA 1
ATOM 608 C C . LEU A 1 86 ? 15.448 -6.634 -7.349 1.00 93.31 86 LEU A C 1
ATOM 610 O O . LEU A 1 86 ? 15.437 -6.404 -6.141 1.00 93.31 86 LEU A O 1
ATOM 614 N N . LYS A 1 87 ? 15.821 -5.713 -8.241 1.00 92.19 87 LYS A N 1
ATOM 615 C CA . LYS A 1 87 ? 16.281 -4.359 -7.909 1.00 92.19 87 LYS A CA 1
ATOM 616 C C . LYS A 1 87 ? 15.597 -3.285 -8.762 1.00 92.19 87 LYS A C 1
ATOM 618 O O . LYS A 1 87 ? 15.151 -3.583 -9.873 1.00 92.19 87 LYS A O 1
ATOM 623 N N . PRO A 1 88 ? 15.543 -2.025 -8.288 1.00 93.25 88 PRO A N 1
ATOM 624 C CA . PRO A 1 88 ? 15.008 -0.919 -9.073 1.00 93.25 88 PRO A CA 1
ATOM 625 C C . PRO A 1 88 ? 15.671 -0.790 -10.450 1.00 93.25 88 PRO A C 1
ATOM 627 O O . PRO A 1 88 ? 16.887 -0.908 -10.579 1.00 93.25 88 PRO A O 1
ATOM 630 N N . GLY A 1 89 ? 14.860 -0.537 -11.476 1.00 92.88 89 GLY A N 1
ATOM 631 C CA . GLY A 1 89 ? 15.276 -0.446 -12.879 1.00 92.88 89 GLY A CA 1
ATOM 632 C C . GLY A 1 89 ? 15.137 -1.753 -13.656 1.00 92.88 89 GLY A C 1
ATOM 633 O O . GLY A 1 89 ? 15.048 -1.712 -14.884 1.00 92.88 89 GLY A O 1
ATOM 634 N N . THR A 1 90 ? 15.042 -2.902 -12.978 1.00 95.12 90 THR A N 1
ATOM 635 C CA . THR A 1 90 ? 14.792 -4.181 -13.650 1.00 95.12 90 THR A CA 1
ATOM 636 C C . THR A 1 90 ? 13.441 -4.153 -14.360 1.00 95.12 90 THR A C 1
ATOM 638 O O . THR A 1 90 ? 12.419 -3.747 -13.803 1.00 95.12 90 THR A O 1
ATOM 641 N N . VAL A 1 91 ? 13.451 -4.591 -15.613 1.00 95.31 91 VAL A N 1
ATOM 642 C CA . VAL A 1 91 ? 12.277 -4.666 -16.476 1.00 95.31 91 VAL A CA 1
ATOM 643 C C . VAL A 1 91 ? 11.711 -6.078 -16.432 1.00 95.31 91 VAL A C 1
ATOM 645 O O . VAL A 1 91 ? 12.450 -7.028 -16.672 1.00 95.31 91 VAL A O 1
ATOM 648 N N . ILE A 1 92 ? 10.412 -6.199 -16.163 1.00 96.38 92 ILE A N 1
ATOM 649 C CA . ILE A 1 92 ? 9.658 -7.452 -16.263 1.00 96.38 92 ILE A CA 1
ATOM 650 C C . ILE A 1 92 ? 8.777 -7.406 -17.507 1.00 96.38 92 ILE A C 1
ATOM 652 O O . ILE A 1 92 ? 8.048 -6.432 -17.714 1.00 96.38 92 ILE A O 1
ATOM 656 N N . ASP A 1 93 ? 8.840 -8.452 -18.321 1.00 96.06 93 ASP A N 1
ATOM 657 C CA . ASP A 1 93 ? 8.029 -8.623 -19.523 1.00 96.06 93 ASP A CA 1
ATOM 658 C C . ASP A 1 93 ? 7.793 -10.114 -19.829 1.00 96.06 93 ASP A C 1
ATOM 660 O O . ASP A 1 93 ? 8.213 -11.000 -19.082 1.00 96.06 93 ASP A O 1
ATOM 664 N N . ALA A 1 94 ? 7.110 -10.398 -20.940 1.00 95.31 94 ALA A N 1
ATOM 665 C CA . ALA A 1 94 ? 6.776 -11.756 -21.364 1.00 95.31 94 ALA A CA 1
ATOM 666 C C . ALA A 1 94 ? 7.993 -12.695 -21.479 1.00 95.31 94 ALA A C 1
ATOM 668 O O . ALA A 1 94 ? 7.836 -13.905 -21.345 1.00 95.31 94 ALA A O 1
ATOM 669 N N . SER A 1 95 ? 9.195 -12.165 -21.730 1.00 95.81 95 SER A N 1
ATOM 670 C CA . SER A 1 95 ? 10.401 -12.972 -21.939 1.00 95.81 95 SER A CA 1
ATOM 671 C C . SER A 1 95 ? 11.035 -13.474 -20.643 1.00 95.81 95 SER A C 1
ATOM 673 O O . SER A 1 95 ? 11.748 -14.477 -20.663 1.00 95.81 95 SER A O 1
ATOM 675 N N . ASN A 1 96 ? 10.793 -12.791 -19.519 1.00 96.00 96 ASN A N 1
ATOM 676 C CA . ASN A 1 96 ? 11.469 -13.075 -18.254 1.00 96.00 96 ASN A CA 1
ATOM 677 C C . ASN A 1 96 ? 10.529 -13.282 -17.060 1.00 96.00 96 ASN A C 1
ATOM 679 O O . ASN A 1 96 ? 11.004 -13.619 -15.976 1.00 96.00 96 ASN A O 1
ATOM 683 N N . VAL A 1 97 ? 9.214 -13.146 -17.247 1.00 96.06 97 VAL A N 1
ATOM 684 C CA . VAL A 1 97 ? 8.226 -13.300 -16.170 1.00 96.06 97 VAL A CA 1
ATOM 685 C C . VAL A 1 97 ? 8.252 -14.686 -15.502 1.00 96.06 97 VAL A C 1
ATOM 687 O O . VAL A 1 97 ? 7.926 -14.817 -14.325 1.00 96.06 97 VAL A O 1
ATOM 690 N N . ASP A 1 98 ? 8.706 -15.717 -16.220 1.00 95.44 98 ASP A N 1
ATOM 691 C CA . ASP A 1 98 ? 8.841 -17.089 -15.712 1.00 95.44 98 ASP A CA 1
ATOM 692 C C . ASP A 1 98 ? 10.226 -17.404 -15.121 1.00 95.44 98 ASP A C 1
ATOM 694 O O . ASP A 1 98 ? 10.517 -18.561 -14.793 1.00 95.44 98 ASP A O 1
ATOM 698 N N . ALA A 1 99 ? 11.102 -16.405 -14.980 1.00 96.06 99 ALA A N 1
ATOM 699 C CA . ALA A 1 99 ? 12.427 -16.609 -14.415 1.00 96.06 99 ALA A CA 1
ATOM 700 C C . ALA A 1 99 ? 12.342 -17.189 -12.994 1.00 96.06 99 ALA A C 1
ATOM 702 O O . ALA A 1 99 ? 11.543 -16.754 -12.162 1.00 96.06 99 ALA A O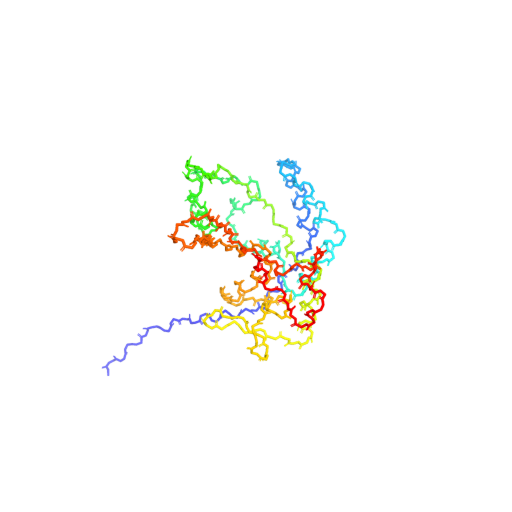 1
ATOM 703 N N . ALA A 1 100 ? 13.196 -18.173 -12.694 1.00 95.69 100 ALA A N 1
ATOM 704 C CA . ALA A 1 100 ? 13.160 -18.895 -11.420 1.00 95.69 100 ALA A CA 1
ATOM 705 C C . ALA A 1 100 ? 13.311 -17.970 -10.202 1.00 95.69 100 ALA A C 1
ATOM 707 O O . ALA A 1 100 ? 12.671 -18.204 -9.180 1.00 95.69 100 ALA A O 1
ATOM 708 N N . TRP A 1 101 ? 14.105 -16.902 -10.332 1.00 95.06 101 TRP A N 1
ATOM 709 C CA . TRP A 1 101 ? 14.302 -15.908 -9.279 1.00 95.06 101 TRP A CA 1
ATOM 710 C C . TRP A 1 101 ? 13.053 -15.057 -9.012 1.00 95.06 101 TRP A C 1
ATOM 712 O O . TRP A 1 101 ? 12.913 -14.553 -7.906 1.00 95.06 101 TRP A O 1
ATOM 722 N N . LEU A 1 102 ? 12.144 -14.901 -9.984 1.00 95.00 102 LEU A N 1
ATOM 723 C CA . LEU A 1 102 ? 10.950 -14.058 -9.860 1.00 95.00 102 LEU A CA 1
ATOM 724 C C . LEU A 1 102 ? 9.740 -14.826 -9.318 1.00 95.00 102 LEU A C 1
ATOM 726 O O . LEU A 1 102 ? 8.919 -14.243 -8.614 1.00 95.00 102 LEU A O 1
ATOM 730 N N . LYS A 1 103 ? 9.643 -16.133 -9.599 1.00 92.88 103 LYS A N 1
ATOM 731 C CA . LYS A 1 103 ? 8.512 -16.991 -9.191 1.00 92.88 103 LYS A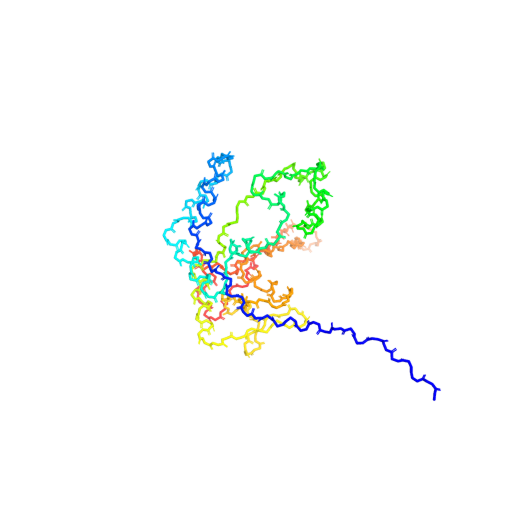 CA 1
ATOM 732 C C . LYS A 1 103 ? 8.081 -16.845 -7.721 1.00 92.88 103 LYS A C 1
ATOM 734 O O . LYS A 1 103 ? 6.876 -16.846 -7.491 1.00 92.88 103 LYS A O 1
ATOM 739 N N . PRO A 1 104 ? 8.984 -16.698 -6.730 1.00 93.31 104 PRO A N 1
ATOM 740 C CA . PRO A 1 104 ? 8.576 -16.524 -5.332 1.00 93.31 104 PRO A CA 1
ATOM 741 C C . PRO A 1 104 ? 7.937 -15.162 -5.018 1.00 93.31 104 PRO A C 1
ATOM 743 O O . PRO A 1 104 ? 7.331 -15.009 -3.963 1.00 93.31 104 PRO A O 1
ATOM 746 N N . TYR A 1 105 ? 8.099 -14.170 -5.896 1.00 92.06 105 TYR A N 1
ATOM 747 C CA . TYR A 1 105 ? 7.765 -12.766 -5.633 1.00 92.06 105 TYR A CA 1
ATOM 748 C C . TYR A 1 105 ? 6.623 -12.230 -6.503 1.00 92.06 105 TYR A C 1
ATOM 750 O O . TYR A 1 105 ? 6.134 -11.130 -6.250 1.00 92.06 105 TYR A O 1
ATOM 758 N N . ILE A 1 106 ? 6.191 -12.977 -7.523 1.00 89.75 106 ILE A N 1
ATOM 759 C CA . ILE A 1 106 ? 5.078 -12.596 -8.395 1.00 89.75 106 ILE A CA 1
ATOM 760 C C . ILE A 1 106 ? 3.883 -13.527 -8.187 1.00 89.75 106 ILE A C 1
ATOM 762 O O . ILE A 1 106 ? 4.012 -14.748 -8.142 1.00 89.75 106 ILE A O 1
ATOM 766 N N . VAL A 1 107 ? 2.687 -12.947 -8.090 1.00 89.88 107 VAL A N 1
ATOM 767 C CA . VAL A 1 107 ? 1.442 -13.723 -8.075 1.00 89.88 107 VAL A CA 1
ATOM 768 C C . VAL A 1 107 ? 1.227 -14.329 -9.462 1.00 89.88 107 VAL A C 1
ATOM 770 O O . VAL A 1 107 ? 1.306 -13.613 -10.460 1.00 89.88 107 VAL A O 1
ATOM 773 N N . GLY A 1 108 ? 0.900 -15.623 -9.541 1.00 88.94 108 GLY A N 1
ATOM 774 C CA . GLY A 1 108 ? 0.715 -16.323 -10.822 1.00 88.94 108 GLY A CA 1
ATOM 775 C C . GLY A 1 108 ? -0.262 -15.617 -11.768 1.00 88.94 108 GLY A C 1
ATOM 776 O O . GLY A 1 108 ? 0.038 -15.437 -12.942 1.00 88.94 108 GLY A O 1
ATOM 777 N N . ALA A 1 109 ? -1.374 -15.091 -11.244 1.00 86.69 109 ALA A N 1
ATOM 778 C CA . ALA A 1 109 ? -2.329 -14.309 -12.032 1.00 86.69 109 ALA A CA 1
ATOM 779 C C . ALA A 1 109 ? -1.711 -13.053 -12.681 1.00 86.69 109 ALA A C 1
ATOM 781 O O . ALA A 1 109 ? -2.111 -12.678 -13.779 1.00 86.69 109 ALA A O 1
ATOM 782 N N . PHE A 1 110 ? -0.731 -12.407 -12.038 1.00 88.75 110 PHE A N 1
ATOM 783 C CA . PHE A 1 110 ? -0.000 -11.279 -12.625 1.00 88.75 110 PHE A CA 1
ATOM 784 C C . PHE A 1 110 ? 1.034 -11.740 -13.645 1.00 88.75 110 PHE A C 1
ATOM 786 O O . PHE A 1 110 ? 1.202 -11.077 -14.664 1.00 88.75 110 PHE A O 1
ATOM 793 N N . ALA A 1 111 ? 1.687 -12.881 -13.413 1.00 91.88 111 ALA A N 1
ATOM 794 C CA . ALA A 1 111 ? 2.611 -13.452 -14.386 1.00 91.88 111 ALA A CA 1
ATOM 795 C C . ALA A 1 111 ? 1.908 -13.748 -15.723 1.00 91.88 111 ALA A C 1
ATOM 797 O O . ALA A 1 111 ? 2.411 -13.387 -16.786 1.00 91.88 111 ALA A O 1
ATOM 798 N N . GLU A 1 112 ? 0.697 -14.304 -15.666 1.00 91.19 112 GLU A N 1
ATOM 799 C CA . GLU A 1 112 ? -0.110 -14.587 -16.856 1.00 91.19 112 GLU A CA 1
ATOM 800 C C . GLU A 1 112 ? -0.521 -13.318 -17.618 1.00 91.19 112 GLU A C 1
ATOM 802 O O . GLU A 1 112 ? -0.580 -13.334 -18.848 1.00 91.19 112 GLU A O 1
ATOM 807 N N . ARG A 1 113 ? -0.699 -12.173 -16.938 1.00 92.94 113 ARG A N 1
ATOM 808 C CA . ARG A 1 113 ? -0.979 -10.897 -17.623 1.00 92.94 113 ARG A CA 1
ATOM 809 C C . ARG A 1 113 ? 0.138 -10.467 -18.564 1.00 92.94 113 ARG A C 1
ATOM 811 O O . ARG A 1 113 ? -0.168 -9.818 -19.559 1.00 92.94 113 ARG A O 1
ATOM 818 N N . PHE A 1 114 ? 1.394 -10.822 -18.295 1.00 93.62 114 PHE A N 1
ATOM 819 C CA . PHE A 1 114 ? 2.500 -10.502 -19.203 1.00 93.62 114 PHE A CA 1
ATOM 820 C C . PHE A 1 114 ? 2.504 -11.349 -20.477 1.00 93.62 114 PHE A C 1
ATOM 822 O O . PHE A 1 114 ? 3.045 -10.926 -21.496 1.00 93.62 114 PHE A O 1
ATOM 829 N N . LYS A 1 115 ? 1.891 -12.533 -20.424 1.00 92.25 115 LYS A N 1
ATOM 830 C CA . LYS A 1 115 ? 1.801 -13.480 -21.543 1.00 92.25 115 LYS A CA 1
ATOM 831 C C . LYS A 1 115 ? 0.543 -13.262 -22.383 1.00 92.25 115 LYS A C 1
ATOM 833 O O . LYS A 1 115 ? 0.485 -13.694 -23.532 1.00 92.25 115 LYS A O 1
ATOM 838 N N . ASP A 1 116 ? -0.452 -12.584 -21.819 1.00 88.62 116 ASP A N 1
ATOM 839 C CA . ASP A 1 116 ? -1.717 -12.293 -22.477 1.00 88.62 116 ASP A CA 1
ATOM 840 C C . ASP A 1 116 ? -1.541 -11.271 -23.620 1.00 88.62 116 ASP A C 1
ATOM 842 O O . ASP A 1 116 ? -1.079 -10.137 -23.443 1.00 88.62 116 ASP A O 1
ATOM 846 N N . ALA A 1 117 ? -1.913 -11.684 -24.833 1.00 81.50 117 ALA A N 1
ATOM 847 C CA . ALA A 1 117 ? -1.930 -10.825 -26.013 1.00 81.50 117 ALA A CA 1
ATOM 848 C C . ALA A 1 117 ? -3.270 -10.084 -26.201 1.00 81.50 117 ALA A C 1
ATOM 850 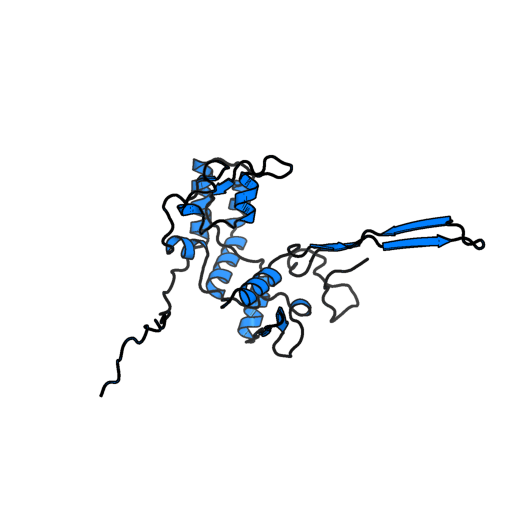O O . ALA A 1 117 ? -3.349 -9.199 -27.054 1.00 81.50 117 ALA A O 1
ATOM 851 N N . GLY A 1 118 ? -4.298 -10.434 -25.422 1.00 80.69 118 GLY A N 1
ATOM 852 C CA . GLY A 1 118 ? -5.643 -9.877 -25.473 1.00 80.69 118 GLY A CA 1
ATOM 853 C C . GLY A 1 118 ? -5.800 -8.519 -24.784 1.00 80.69 118 GLY A C 1
ATOM 854 O O . GLY A 1 118 ? -4.837 -7.852 -24.386 1.00 80.69 118 GLY A O 1
ATOM 855 N N . TRP A 1 119 ? -7.058 -8.084 -24.660 1.00 52.06 119 TRP A N 1
ATOM 856 C CA . TRP A 1 119 ? -7.410 -6.829 -23.994 1.00 52.06 119 TRP A CA 1
ATOM 857 C C . TRP A 1 119 ? -6.955 -6.891 -22.528 1.00 52.06 119 TRP A C 1
ATOM 859 O O . TRP A 1 119 ? -7.421 -7.729 -21.763 1.00 52.06 119 TRP A O 1
ATOM 869 N N . PHE A 1 120 ? -6.081 -5.950 -22.146 1.00 72.50 120 PHE A N 1
ATOM 870 C CA . PHE A 1 120 ? -5.516 -5.765 -20.799 1.00 72.50 120 PHE A CA 1
ATOM 871 C C . PHE A 1 120 ? -4.283 -6.625 -20.460 1.00 72.50 120 PHE A C 1
ATOM 873 O O . PHE A 1 120 ? -3.863 -6.673 -19.304 1.00 72.50 120 PHE A O 1
ATOM 880 N N . GLY A 1 121 ? -3.646 -7.239 -21.461 1.00 84.94 121 GLY A N 1
ATOM 881 C CA . GLY A 1 121 ? -2.316 -7.828 -21.300 1.00 84.94 121 GLY A CA 1
ATOM 882 C C . GLY A 1 121 ? -1.239 -6.780 -20.992 1.00 84.94 121 GLY A C 1
ATOM 883 O O . GLY A 1 121 ? -1.152 -5.734 -21.645 1.00 84.94 121 GLY A O 1
ATOM 884 N N . TRP A 1 122 ? -0.396 -7.050 -19.998 1.00 91.25 122 TRP A N 1
ATOM 885 C CA . TRP A 1 122 ? 0.682 -6.159 -19.575 1.00 91.25 122 TRP A CA 1
ATOM 886 C C . TRP A 1 122 ? 1.912 -6.362 -20.450 1.00 91.25 122 TRP A C 1
ATOM 888 O O . TRP A 1 122 ? 2.462 -7.449 -20.533 1.00 91.25 122 TRP A O 1
ATOM 898 N N . LYS A 1 123 ? 2.386 -5.303 -21.107 1.00 91.69 123 LYS A N 1
ATOM 899 C CA . LYS A 1 123 ? 3.575 -5.418 -21.968 1.00 91.69 123 LYS A CA 1
ATOM 900 C C . LYS A 1 123 ? 4.875 -5.363 -21.182 1.00 91.69 123 LYS A C 1
ATOM 902 O O . LYS A 1 123 ? 5.840 -6.022 -21.547 1.00 91.69 123 LYS A O 1
ATOM 907 N N . LYS A 1 124 ? 4.903 -4.550 -20.128 1.00 91.94 124 LYS A N 1
ATOM 908 C CA . LYS A 1 124 ? 6.107 -4.269 -19.358 1.00 91.94 124 LYS A CA 1
ATOM 909 C C . LYS A 1 124 ? 5.758 -3.729 -17.978 1.00 91.94 124 LYS A C 1
ATOM 911 O O . LYS A 1 124 ? 4.872 -2.887 -17.855 1.00 91.94 124 LYS A O 1
ATOM 916 N N . ALA A 1 125 ? 6.516 -4.148 -16.975 1.00 92.31 125 ALA A N 1
ATOM 917 C CA . ALA A 1 125 ? 6.611 -3.491 -15.681 1.00 92.31 125 ALA A CA 1
ATOM 918 C C . ALA A 1 125 ? 8.071 -3.149 -15.388 1.00 92.31 125 ALA A C 1
ATOM 920 O O . ALA A 1 125 ? 8.997 -3.760 -15.920 1.00 92.31 125 ALA A O 1
ATOM 921 N N . VAL A 1 126 ? 8.280 -2.135 -14.557 1.00 92.56 126 VAL A N 1
ATOM 922 C CA . VAL A 1 126 ? 9.607 -1.732 -14.095 1.00 92.56 126 VAL A CA 1
ATOM 923 C C . VAL A 1 126 ? 9.591 -1.808 -12.582 1.00 92.56 126 VAL A C 1
ATOM 925 O O . VAL A 1 126 ? 8.710 -1.223 -11.953 1.00 92.56 126 VAL A O 1
ATOM 928 N N . ILE A 1 127 ? 10.554 -2.520 -12.005 1.00 92.81 127 ILE A N 1
ATOM 929 C CA . ILE A 1 127 ? 10.767 -2.509 -10.561 1.00 92.81 127 ILE A CA 1
ATOM 930 C C . ILE A 1 127 ? 11.234 -1.106 -10.174 1.00 92.81 127 ILE A C 1
ATOM 932 O O . ILE A 1 127 ? 12.152 -0.555 -10.780 1.00 92.81 127 ILE A O 1
ATOM 936 N N . VAL A 1 128 ? 10.601 -0.519 -9.167 1.00 92.69 128 VAL A N 1
ATOM 937 C CA . VAL A 1 128 ? 10.913 0.822 -8.659 1.00 92.69 128 VAL A CA 1
ATOM 938 C C . VAL A 1 128 ? 11.405 0.737 -7.214 1.00 92.69 128 VAL A C 1
ATOM 940 O O . VAL A 1 128 ? 11.211 -0.300 -6.575 1.00 92.69 128 VAL A O 1
ATOM 943 N N . PRO A 1 129 ? 12.056 1.782 -6.673 1.00 92.25 129 PRO A N 1
ATOM 944 C CA . PRO A 1 129 ? 12.399 1.813 -5.259 1.00 92.25 129 PRO A CA 1
ATOM 945 C C . PRO A 1 129 ? 11.152 1.724 -4.377 1.00 92.25 129 PRO A C 1
ATOM 947 O O . PRO A 1 129 ? 10.081 2.225 -4.718 1.00 92.25 129 PRO A O 1
ATOM 950 N N . THR A 1 130 ? 11.305 1.128 -3.204 1.00 89.69 130 THR A N 1
ATOM 951 C CA . THR A 1 130 ? 10.244 1.113 -2.197 1.00 89.69 130 THR A CA 1
ATOM 952 C C . THR A 1 130 ? 10.249 2.425 -1.432 1.00 89.69 130 THR A C 1
ATOM 954 O O . THR A 1 130 ? 11.293 2.874 -0.965 1.00 89.69 130 THR A O 1
ATOM 957 N N . ALA A 1 131 ? 9.079 3.044 -1.307 1.00 86.44 131 ALA A N 1
ATOM 958 C CA . ALA A 1 131 ? 8.868 4.184 -0.424 1.00 86.44 131 ALA A CA 1
ATOM 959 C C . ALA A 1 131 ? 8.380 3.708 0.949 1.00 86.44 131 ALA A C 1
ATOM 961 O O . ALA A 1 131 ? 7.749 2.652 1.052 1.00 86.44 131 ALA A O 1
ATOM 962 N N . SER A 1 132 ? 8.623 4.505 1.990 1.00 84.19 132 SER A N 1
ATOM 963 C CA . SER A 1 132 ? 7.956 4.308 3.277 1.00 84.19 132 SER A CA 1
ATOM 964 C C . SER A 1 132 ? 6.456 4.413 3.066 1.00 84.19 132 SER A C 1
ATOM 966 O O . SER A 1 132 ? 5.943 5.422 2.579 1.00 84.19 132 SER A O 1
ATOM 968 N N . TYR A 1 133 ? 5.760 3.334 3.392 1.00 69.75 133 TYR A N 1
ATOM 969 C CA . TYR A 1 133 ? 4.336 3.228 3.158 1.00 69.75 133 TYR A CA 1
ATOM 970 C C . TYR A 1 133 ? 3.578 3.509 4.450 1.00 69.75 133 TYR A C 1
ATOM 972 O O . TYR A 1 133 ? 3.567 2.708 5.394 1.00 69.75 133 TYR A O 1
ATOM 980 N N . TYR A 1 134 ? 2.932 4.666 4.481 1.00 77.81 134 TYR A N 1
ATOM 981 C CA . TYR A 1 134 ? 2.172 5.150 5.619 1.00 77.81 134 TYR A CA 1
ATOM 982 C C . TYR A 1 134 ? 0.740 5.482 5.207 1.00 77.81 134 TYR A C 1
ATOM 984 O O . TYR A 1 134 ? 0.447 5.755 4.045 1.00 77.81 134 TYR A O 1
ATOM 992 N N . MET A 1 135 ? -0.162 5.419 6.179 1.00 80.00 135 MET A N 1
ATOM 993 C CA . MET A 1 135 ? -1.566 5.774 5.980 1.00 80.00 135 MET A CA 1
ATOM 994 C C . MET A 1 135 ? -1.792 7.242 6.342 1.00 80.00 135 MET A C 1
ATOM 996 O O . MET A 1 135 ? -0.941 7.827 7.023 1.00 80.00 135 MET A O 1
ATOM 1000 N N . PRO A 1 136 ? -2.919 7.840 5.925 1.00 81.56 136 PRO A N 1
ATOM 1001 C CA . PRO A 1 136 ? -3.184 9.237 6.216 1.00 81.56 136 PRO A CA 1
ATOM 1002 C C . PRO A 1 136 ? -3.196 9.558 7.712 1.00 81.56 136 PRO A C 1
ATOM 1004 O O . PRO A 1 136 ? -3.339 8.679 8.571 1.00 81.56 136 PRO A O 1
ATOM 1007 N N . LYS A 1 137 ? -3.055 10.849 8.019 1.00 85.50 137 LYS A N 1
ATOM 1008 C CA . LYS A 1 137 ? -2.941 11.363 9.387 1.00 85.50 137 LYS A CA 1
ATOM 1009 C C . LYS A 1 137 ? -4.117 10.937 10.269 1.00 85.50 137 LYS A C 1
ATOM 1011 O O . LYS A 1 137 ? -3.888 10.484 11.387 1.00 85.50 137 LYS A O 1
ATOM 1016 N N . GLY A 1 138 ? -5.349 11.001 9.758 1.00 82.19 138 GLY A N 1
ATOM 1017 C CA . GLY A 1 138 ? -6.531 10.595 10.525 1.00 82.19 138 GLY A CA 1
ATOM 1018 C C . GLY A 1 138 ? -6.491 9.125 10.963 1.00 82.19 138 GLY A C 1
ATOM 1019 O O . GLY A 1 138 ? -6.825 8.805 12.103 1.00 82.19 138 GLY A O 1
ATOM 1020 N N . THR A 1 139 ? -6.018 8.225 10.096 1.00 83.38 139 THR A N 1
ATOM 1021 C CA . THR A 1 139 ? -5.847 6.802 10.434 1.00 83.38 139 THR A CA 1
ATOM 1022 C C . THR A 1 139 ? -4.749 6.605 11.477 1.00 83.38 139 THR A C 1
ATOM 1024 O O . THR A 1 139 ? -4.898 5.779 12.378 1.00 83.38 139 THR A O 1
ATOM 1027 N N . LEU A 1 140 ? -3.648 7.356 11.373 1.00 88.19 140 LEU A N 1
ATOM 1028 C CA . LEU A 1 140 ? -2.549 7.305 12.339 1.00 88.19 140 LEU A CA 1
ATOM 1029 C C . LEU A 1 140 ? -3.031 7.669 13.738 1.00 88.19 140 LEU A C 1
ATOM 1031 O O . LEU A 1 140 ? -2.842 6.893 14.666 1.00 88.19 140 LEU A O 1
ATOM 1035 N N . GLU A 1 141 ? -3.701 8.810 13.864 1.00 89.75 141 GLU A N 1
ATOM 1036 C CA . GLU A 1 141 ? -4.156 9.338 15.151 1.00 89.75 141 GLU A CA 1
ATOM 1037 C C . GLU A 1 141 ? -5.190 8.417 15.808 1.00 89.75 141 GLU A C 1
ATOM 1039 O O . GLU A 1 141 ? -5.085 8.129 16.997 1.00 89.75 141 GLU A O 1
ATOM 1044 N N . GLN A 1 142 ? -6.127 7.860 15.033 1.00 86.12 142 GLN A N 1
ATOM 1045 C CA . GLN A 1 142 ? -7.077 6.868 15.553 1.00 86.12 142 GLN A CA 1
ATOM 1046 C C . GLN A 1 142 ? -6.392 5.567 15.979 1.00 86.12 142 GLN A C 1
ATOM 1048 O O . GLN A 1 142 ? -6.793 4.952 16.963 1.00 86.12 142 GLN A O 1
ATOM 1053 N N . THR A 1 143 ? -5.352 5.140 15.261 1.00 90.19 143 THR A N 1
ATOM 1054 C CA . THR A 1 143 ? -4.611 3.921 15.613 1.00 90.19 143 THR A CA 1
ATOM 1055 C C . THR A 1 143 ? -3.750 4.126 16.859 1.00 90.19 143 THR A C 1
ATOM 1057 O O . THR A 1 143 ? -3.678 3.240 17.709 1.00 90.19 143 THR A O 1
ATOM 1060 N N . GLU A 1 144 ? -3.115 5.291 17.003 1.00 92.62 144 GLU A N 1
ATOM 1061 C CA . GLU A 1 144 ? -2.390 5.671 18.218 1.00 92.62 144 GLU A CA 1
ATOM 1062 C C . GLU A 1 144 ? -3.333 5.729 19.430 1.00 92.62 144 GLU A C 1
ATOM 1064 O O . GLU A 1 144 ? -3.005 5.168 20.475 1.00 92.62 144 GLU A O 1
ATOM 1069 N N . ASP A 1 145 ? -4.520 6.325 19.278 1.00 90.62 145 ASP A N 1
ATOM 1070 C CA . ASP A 1 145 ? -5.548 6.384 20.324 1.00 90.62 145 ASP A CA 1
ATOM 1071 C C . ASP A 1 145 ? -6.073 4.988 20.701 1.00 90.62 145 ASP A C 1
ATOM 1073 O O . ASP A 1 145 ? -6.112 4.635 21.882 1.00 90.62 145 ASP A O 1
ATOM 1077 N N . ALA A 1 146 ? -6.393 4.147 19.712 1.00 88.56 146 ALA A N 1
ATOM 1078 C CA . ALA A 1 146 ? -6.812 2.767 19.944 1.00 88.56 146 ALA A CA 1
ATOM 1079 C C . ALA A 1 146 ? -5.738 1.962 20.694 1.00 88.56 146 ALA A C 1
ATOM 1081 O O . ALA A 1 146 ? -6.052 1.250 21.652 1.00 88.56 146 ALA A O 1
ATOM 1082 N N . LYS A 1 147 ? -4.460 2.125 20.318 1.00 90.75 147 LYS A N 1
ATOM 1083 C CA . LYS A 1 147 ? -3.321 1.502 21.007 1.00 90.75 147 LYS A CA 1
ATOM 1084 C C . LYS A 1 147 ? -3.183 2.013 22.441 1.00 90.75 147 LYS A C 1
ATOM 1086 O O . LYS A 1 147 ? -2.998 1.205 23.347 1.00 90.75 147 LYS A O 1
ATOM 1091 N N . ALA A 1 148 ? -3.295 3.324 22.661 1.00 92.31 148 ALA A N 1
ATOM 1092 C CA . ALA A 1 148 ? -3.218 3.929 23.991 1.00 92.31 148 ALA A CA 1
ATOM 1093 C C . ALA A 1 148 ? -4.348 3.447 24.917 1.00 92.31 148 ALA A C 1
ATOM 1095 O O . ALA A 1 148 ? -4.126 3.243 26.109 1.00 92.31 148 ALA A O 1
ATOM 1096 N N . LYS A 1 149 ? -5.539 3.204 24.360 1.00 90.56 149 LYS A N 1
ATOM 1097 C CA . LYS A 1 149 ? -6.703 2.643 25.063 1.00 90.56 149 LYS A CA 1
ATOM 1098 C C . LYS A 1 149 ? -6.669 1.117 25.208 1.00 90.56 149 LYS A C 1
ATOM 1100 O O . LYS A 1 149 ? -7.568 0.556 25.828 1.00 90.56 149 LYS A O 1
ATOM 1105 N N . GLY A 1 150 ? -5.670 0.437 24.641 1.00 89.56 150 GLY A N 1
ATOM 1106 C CA . GLY A 1 150 ? -5.561 -1.024 24.680 1.00 89.56 150 GLY A CA 1
ATOM 1107 C C . GLY A 1 150 ? -6.656 -1.756 23.895 1.00 89.56 150 GLY A C 1
ATOM 1108 O O . GLY A 1 150 ? -6.972 -2.905 24.206 1.00 89.56 150 GLY A O 1
ATOM 1109 N N . ILE A 1 151 ? -7.257 -1.109 22.890 1.00 87.44 151 ILE A N 1
ATOM 1110 C CA . ILE A 1 151 ? -8.290 -1.725 22.051 1.00 87.44 151 ILE A CA 1
ATOM 1111 C C . ILE A 1 151 ? -7.662 -2.887 21.282 1.00 87.44 151 ILE A C 1
ATOM 1113 O O . ILE A 1 151 ? -6.708 -2.708 20.528 1.00 87.44 151 ILE A O 1
ATOM 1117 N N . THR A 1 152 ? -8.216 -4.083 21.473 1.00 87.75 152 THR A N 1
ATOM 1118 C CA . THR A 1 152 ? -7.767 -5.303 20.799 1.00 87.75 152 THR A CA 1
ATOM 1119 C C . THR A 1 152 ? -8.887 -5.836 19.924 1.00 87.75 152 THR A C 1
ATOM 1121 O O . THR A 1 152 ? -9.984 -6.114 20.405 1.00 87.75 152 THR A O 1
ATOM 1124 N N . PHE A 1 153 ? -8.608 -5.969 18.634 1.00 89.25 153 PHE A N 1
ATOM 1125 C CA . PHE A 1 153 ? -9.543 -6.534 17.674 1.00 89.25 153 PHE A CA 1
ATOM 1126 C C . PHE A 1 153 ? -9.412 -8.050 17.630 1.00 89.25 153 PHE A C 1
ATOM 1128 O O . PHE A 1 153 ? -8.330 -8.597 17.849 1.00 89.25 153 PHE A O 1
ATOM 1135 N N . ASN A 1 154 ? -10.508 -8.725 17.305 1.00 91.00 154 ASN A N 1
ATOM 1136 C CA . ASN A 1 154 ? -10.535 -10.168 17.137 1.00 91.00 154 ASN A CA 1
ATOM 1137 C C . ASN A 1 154 ? -10.936 -10.522 15.705 1.00 91.00 154 ASN A C 1
ATOM 1139 O O . ASN A 1 154 ? -12.077 -10.284 15.307 1.00 91.00 154 ASN A O 1
ATOM 1143 N N . ALA A 1 155 ? -9.999 -11.088 14.946 1.00 91.88 155 ALA A N 1
ATOM 1144 C CA . ALA A 1 155 ? -10.293 -11.715 13.667 1.00 91.88 155 ALA A CA 1
ATOM 1145 C C . ALA A 1 155 ? -10.764 -13.152 13.925 1.00 91.88 155 ALA A C 1
ATOM 1147 O O . ALA A 1 155 ? -9.995 -13.997 14.383 1.00 91.88 155 ALA A O 1
ATOM 1148 N N . THR A 1 156 ? -12.040 -13.420 13.680 1.00 90.25 156 THR A N 1
ATOM 1149 C CA . THR A 1 156 ? -12.655 -14.714 13.979 1.00 90.25 156 THR A CA 1
ATOM 1150 C C . THR A 1 156 ? -12.409 -15.729 12.851 1.00 90.25 156 THR A C 1
ATOM 1152 O O . THR A 1 156 ? -12.221 -15.329 11.702 1.00 90.25 156 THR A O 1
ATOM 1155 N N . PRO A 1 157 ? -12.435 -17.050 13.119 1.00 89.06 157 PRO A N 1
ATOM 1156 C CA . PRO A 1 157 ? -12.158 -18.073 12.098 1.00 89.06 157 PRO A CA 1
ATOM 1157 C C . PRO A 1 157 ? -13.120 -18.083 10.901 1.00 89.06 157 PRO A C 1
ATOM 1159 O O . PRO A 1 157 ? -12.748 -18.517 9.816 1.00 89.06 157 PRO A O 1
ATOM 1162 N N . ASP A 1 158 ? -14.350 -17.613 11.096 1.00 88.44 158 ASP A N 1
ATOM 1163 C CA . ASP A 1 158 ? -15.370 -17.412 10.060 1.00 88.44 158 ASP A CA 1
ATOM 1164 C C . ASP A 1 158 ? -15.168 -16.114 9.259 1.00 88.44 158 ASP A C 1
ATOM 1166 O O . ASP A 1 158 ? -15.959 -15.800 8.375 1.00 88.44 158 ASP A O 1
ATOM 1170 N N . GLY A 1 159 ? -14.083 -15.384 9.528 1.00 85.00 159 GLY A N 1
ATOM 1171 C CA . GLY A 1 159 ? -13.649 -14.249 8.731 1.00 85.00 159 GLY A CA 1
ATOM 1172 C C . GLY A 1 159 ? -14.312 -12.934 9.108 1.00 85.00 159 GLY A C 1
ATOM 1173 O O . GLY A 1 159 ? -14.430 -12.089 8.232 1.00 85.00 159 GLY A O 1
ATOM 1174 N N . ASN A 1 160 ? -14.722 -12.739 10.368 1.00 86.75 160 ASN A N 1
ATOM 1175 C CA . ASN A 1 160 ? -15.244 -11.467 10.880 1.00 86.75 160 ASN A CA 1
ATOM 1176 C C . ASN A 1 160 ? -14.176 -10.695 11.670 1.00 86.75 160 ASN A C 1
ATOM 1178 O O . ASN A 1 160 ? -13.239 -11.285 12.205 1.00 86.75 160 ASN A O 1
ATOM 1182 N N . LEU A 1 161 ? -14.328 -9.371 11.767 1.00 87.31 161 LEU A N 1
ATOM 1183 C CA . LEU A 1 161 ? -13.505 -8.516 12.628 1.00 87.31 161 LEU A CA 1
ATOM 1184 C C . LEU A 1 161 ? -14.369 -7.913 13.723 1.00 87.31 161 LEU A C 1
ATOM 1186 O O . LEU A 1 161 ? -15.257 -7.109 13.430 1.00 87.31 161 LEU A O 1
ATOM 1190 N N . LEU A 1 162 ? -14.086 -8.275 14.970 1.00 86.44 162 LEU A N 1
ATOM 1191 C CA . LEU A 1 162 ? -14.848 -7.824 16.126 1.00 86.44 162 LEU A CA 1
ATOM 1192 C C . LEU A 1 162 ? -14.045 -6.861 17.006 1.00 86.44 162 LEU A C 1
ATOM 1194 O O . LEU A 1 162 ? -12.832 -7.004 17.172 1.00 86.44 162 LEU A O 1
ATOM 1198 N N . THR A 1 163 ? -14.735 -5.882 17.580 1.00 85.00 163 THR A N 1
ATOM 1199 C CA . THR A 1 163 ? -14.257 -5.021 18.667 1.00 85.00 163 THR A CA 1
ATOM 1200 C C . THR A 1 163 ? -14.224 -5.786 20.000 1.00 85.00 163 THR A C 1
ATOM 1202 O O . THR A 1 163 ? -14.804 -6.872 20.096 1.00 85.00 163 THR A O 1
ATOM 1205 N N . PRO A 1 164 ? -13.600 -5.234 21.064 1.00 85.19 164 PRO A N 1
ATOM 1206 C CA . PRO A 1 164 ? -13.584 -5.871 22.386 1.00 85.19 164 PRO A CA 1
ATOM 1207 C C . PRO A 1 164 ? -14.971 -6.201 22.961 1.00 85.19 164 PRO A C 1
ATOM 1209 O O . PRO A 1 164 ? -15.109 -7.164 23.707 1.00 85.19 164 PRO A O 1
ATOM 1212 N N . ASP A 1 165 ? -16.000 -5.423 22.611 1.00 85.31 165 ASP A N 1
ATOM 1213 C CA . ASP A 1 165 ? -17.396 -5.638 23.013 1.00 85.31 165 ASP A CA 1
ATOM 1214 C C . ASP A 1 165 ? -18.179 -6.564 22.059 1.00 85.31 165 ASP A C 1
ATOM 1216 O O . ASP A 1 165 ? -19.393 -6.699 22.188 1.00 85.31 165 ASP A O 1
ATOM 1220 N N . GLY A 1 166 ? -17.500 -7.218 21.110 1.00 83.56 166 GLY A N 1
ATOM 1221 C CA . GLY A 1 166 ? -18.083 -8.228 20.223 1.00 83.56 166 GLY A CA 1
ATOM 1222 C C . GLY A 1 166 ? -18.864 -7.675 19.028 1.00 83.56 166 GLY A C 1
ATOM 1223 O O . GLY A 1 166 ? -19.547 -8.440 18.350 1.00 83.56 166 GLY A O 1
ATOM 1224 N N . LYS A 1 167 ? -18.781 -6.370 18.744 1.00 82.06 167 LYS A N 1
ATOM 1225 C CA . LYS A 1 167 ? -19.427 -5.748 17.576 1.00 82.06 167 LYS A CA 1
ATOM 1226 C C . LYS A 1 167 ? -18.528 -5.812 16.351 1.00 82.06 167 LYS A C 1
ATOM 1228 O O . LYS A 1 167 ? -17.310 -5.849 16.472 1.00 82.06 167 LYS A O 1
ATOM 1233 N N . PHE A 1 168 ? -19.109 -5.739 15.159 1.00 80.06 168 PHE A N 1
ATOM 1234 C CA . PHE A 1 168 ? -18.329 -5.652 13.926 1.00 80.06 168 PHE A CA 1
ATOM 1235 C C . PHE A 1 168 ? -17.530 -4.335 13.865 1.00 80.06 168 PHE A C 1
ATOM 1237 O O . PHE A 1 168 ? -18.066 -3.237 14.027 1.00 80.06 168 PHE A O 1
ATOM 1244 N N . ALA A 1 169 ? -16.219 -4.448 13.656 1.00 73.56 169 ALA A N 1
ATOM 1245 C CA . ALA A 1 169 ? -15.272 -3.342 13.776 1.00 73.56 169 ALA A CA 1
ATOM 1246 C C . ALA A 1 169 ? -15.276 -2.381 12.580 1.00 73.56 169 ALA A C 1
ATOM 1248 O O . ALA A 1 169 ? -15.091 -1.178 12.763 1.00 73.56 169 ALA A O 1
ATOM 1249 N N . LEU A 1 170 ? -15.538 -2.885 11.367 1.00 63.19 170 LEU A N 1
ATOM 1250 C CA . LEU A 1 170 ? -15.619 -2.047 10.163 1.00 63.19 170 LEU A CA 1
ATOM 1251 C C . LEU A 1 170 ? -16.747 -1.009 10.222 1.00 63.19 170 LEU A C 1
ATOM 1253 O O . LEU A 1 170 ? -16.717 -0.023 9.500 1.00 63.19 170 LEU A O 1
ATOM 1257 N N . SER A 1 171 ? -17.748 -1.207 11.075 1.00 51.19 171 SER A N 1
ATOM 1258 C CA . SER A 1 171 ? -18.855 -0.265 11.248 1.00 51.19 171 SER A CA 1
ATOM 1259 C C . SER A 1 171 ? -18.624 0.764 12.356 1.00 51.19 171 SER A C 1
ATOM 1261 O O . SER A 1 171 ? -19.515 1.562 12.610 1.00 51.19 171 SER A O 1
ATOM 1263 N N . THR A 1 172 ? -17.492 0.746 13.072 1.00 52.00 172 THR A N 1
ATOM 1264 C CA . THR A 1 172 ? -17.373 1.509 14.334 1.00 52.00 172 THR A CA 1
ATOM 1265 C C . THR A 1 172 ? -16.107 2.349 14.488 1.00 52.00 172 THR A C 1
ATOM 1267 O O . THR A 1 172 ? -16.098 3.243 15.332 1.00 52.00 172 THR A O 1
ATOM 1270 N N . GLN A 1 173 ? -15.051 2.138 13.692 1.00 62.38 173 GLN A N 1
ATOM 1271 C CA . GLN A 1 173 ? -13.812 2.926 13.800 1.00 62.38 173 GLN A CA 1
ATOM 1272 C C . GLN A 1 173 ? -12.925 2.850 12.550 1.00 62.38 173 GLN A C 1
ATOM 1274 O O . GLN A 1 173 ? -13.070 1.944 11.740 1.00 62.38 173 GLN A O 1
ATOM 1279 N N . GLY A 1 174 ? -11.996 3.805 12.401 1.00 68.19 174 GLY A N 1
ATOM 1280 C CA . GLY A 1 174 ? -11.008 3.851 11.312 1.00 68.19 174 GLY A CA 1
ATOM 1281 C C . GLY A 1 174 ? -9.568 3.545 11.740 1.00 68.19 174 GLY A C 1
ATOM 1282 O O . GLY A 1 174 ? -8.642 3.892 11.011 1.00 68.19 174 GLY A O 1
ATOM 1283 N N . ALA A 1 175 ? -9.362 2.951 12.919 1.00 81.62 175 ALA A N 1
ATOM 1284 C CA . ALA A 1 175 ? -8.050 2.509 13.388 1.00 81.62 175 ALA A CA 1
ATOM 1285 C C . ALA A 1 175 ? -7.594 1.222 12.678 1.00 81.62 175 ALA A C 1
ATOM 1287 O O . ALA A 1 175 ? -8.410 0.376 12.310 1.00 81.62 175 ALA A O 1
ATOM 1288 N N . MET A 1 176 ? -6.280 1.042 12.530 1.00 86.69 176 MET A N 1
ATOM 1289 C CA . MET A 1 176 ? -5.709 -0.206 12.021 1.00 86.69 176 MET A CA 1
ATOM 1290 C C . MET A 1 176 ? -5.866 -1.324 13.060 1.00 86.69 176 MET A C 1
ATOM 1292 O O . MET A 1 176 ? -5.367 -1.169 14.177 1.00 86.69 176 MET A O 1
ATOM 1296 N N . PRO A 1 177 ? -6.498 -2.458 12.707 1.00 88.44 177 PRO A N 1
ATOM 1297 C CA . PRO A 1 177 ? -6.815 -3.493 13.681 1.00 88.44 177 PRO A CA 1
ATOM 1298 C C . PRO A 1 177 ? -5.581 -4.251 14.169 1.00 88.44 177 PRO A C 1
ATOM 1300 O O . PRO A 1 177 ? -5.462 -4.538 15.359 1.00 88.44 177 PRO A O 1
ATOM 1303 N N . PHE A 1 178 ? -4.636 -4.529 13.266 1.00 90.00 178 PHE A N 1
ATOM 1304 C CA . PHE A 1 178 ? -3.413 -5.260 13.580 1.00 90.00 178 PHE A CA 1
ATOM 1305 C C . PHE A 1 178 ? -2.195 -4.517 13.028 1.00 90.00 178 PHE A C 1
ATOM 1307 O O . PHE A 1 178 ? -1.968 -4.477 11.817 1.00 90.00 178 PHE A O 1
ATOM 1314 N N . LEU A 1 179 ? -1.390 -3.935 13.922 1.00 87.81 179 LEU A N 1
ATOM 1315 C CA . LEU A 1 179 ? -0.105 -3.309 13.566 1.00 87.81 179 LEU A CA 1
ATOM 1316 C C . LEU A 1 179 ? 0.938 -4.346 13.116 1.00 87.81 179 LEU A C 1
ATOM 1318 O O . LEU A 1 179 ? 1.770 -4.056 12.257 1.00 87.81 179 LEU A O 1
ATOM 1322 N N . ASN A 1 180 ? 0.858 -5.545 13.698 1.00 87.44 180 ASN A N 1
ATOM 1323 C CA . ASN A 1 180 ? 1.729 -6.690 13.448 1.00 87.44 180 ASN A CA 1
ATOM 1324 C C . ASN A 1 180 ? 0.853 -7.936 13.235 1.00 87.44 180 ASN A C 1
ATOM 1326 O O . ASN A 1 180 ? 0.675 -8.705 14.181 1.00 87.44 180 ASN A O 1
ATOM 1330 N N . PRO A 1 181 ? 0.238 -8.098 12.049 1.00 89.50 181 PRO A N 1
ATOM 1331 C CA . PRO A 1 181 ? -0.629 -9.238 11.779 1.00 89.50 181 PRO A CA 1
ATOM 1332 C C . PRO A 1 181 ? 0.170 -10.544 11.839 1.00 89.50 181 PRO A C 1
ATOM 1334 O O . PRO A 1 181 ? 1.261 -10.632 11.271 1.00 89.50 181 PRO A O 1
ATOM 1337 N N . LYS A 1 182 ? -0.365 -11.560 12.518 1.00 90.38 182 LYS A N 1
ATOM 1338 C CA . LYS A 1 182 ? 0.322 -12.851 12.712 1.00 90.38 182 LYS A CA 1
ATOM 1339 C C . LYS A 1 182 ? 0.025 -13.886 11.625 1.00 90.38 182 LYS A C 1
ATOM 1341 O O . LYS A 1 182 ? 0.757 -14.863 11.490 1.00 90.38 182 LYS A O 1
ATOM 1346 N N . ASP A 1 183 ? -1.049 -13.685 10.868 1.00 90.50 183 ASP A N 1
ATOM 1347 C CA . ASP A 1 183 ? -1.512 -14.590 9.822 1.00 90.50 183 ASP A CA 1
ATOM 1348 C C . ASP A 1 183 ? -2.171 -13.824 8.662 1.00 90.50 183 ASP A C 1
ATOM 1350 O O . ASP A 1 183 ? -2.306 -12.596 8.674 1.00 90.50 183 ASP A O 1
ATOM 1354 N N . GLY A 1 184 ? -2.555 -14.565 7.619 1.00 87.38 184 GLY A N 1
ATOM 1355 C CA . GLY A 1 184 ? -3.172 -13.994 6.423 1.00 87.38 184 GLY A CA 1
ATOM 1356 C C . GLY A 1 184 ? -4.531 -13.344 6.684 1.00 87.38 184 GLY A C 1
ATOM 1357 O O . GLY A 1 184 ? -4.897 -12.412 5.969 1.00 87.38 184 GLY A O 1
ATOM 1358 N N . LEU A 1 185 ? -5.267 -13.786 7.706 1.00 89.94 185 LEU A N 1
ATOM 1359 C CA . LEU A 1 185 ? -6.573 -13.227 8.033 1.00 89.94 185 LEU A CA 1
ATOM 1360 C C . LEU A 1 185 ? -6.418 -11.857 8.700 1.00 89.94 185 LEU A C 1
ATOM 1362 O O . LEU A 1 185 ? -7.041 -10.891 8.264 1.00 89.94 185 LEU A O 1
ATOM 1366 N N . GLU A 1 186 ? -5.544 -11.738 9.699 1.00 90.56 186 GLU A N 1
ATOM 1367 C CA . GLU A 1 186 ? -5.222 -10.445 10.311 1.00 90.56 186 GLU A CA 1
ATOM 1368 C C . GLU A 1 186 ? -4.611 -9.476 9.289 1.00 90.56 186 GLU A C 1
ATOM 1370 O O . GLU A 1 186 ? -4.962 -8.295 9.257 1.00 90.56 186 GLU A O 1
ATOM 1375 N N . ALA A 1 187 ? -3.742 -9.972 8.401 1.00 88.25 187 ALA A N 1
ATOM 1376 C CA . ALA A 1 187 ? -3.173 -9.163 7.325 1.00 88.25 187 ALA A CA 1
ATOM 1377 C C . ALA A 1 187 ? -4.256 -8.660 6.358 1.00 88.25 187 ALA A C 1
ATOM 1379 O O . ALA A 1 187 ? -4.245 -7.487 5.979 1.00 88.25 187 ALA A O 1
ATOM 1380 N N . THR A 1 188 ? -5.221 -9.518 6.009 1.00 85.75 188 THR A N 1
ATOM 1381 C CA . THR A 1 188 ? -6.381 -9.141 5.190 1.00 85.75 188 THR A CA 1
ATOM 1382 C C . THR A 1 188 ? -7.197 -8.066 5.890 1.00 85.75 188 THR A C 1
ATOM 1384 O O . THR A 1 188 ? -7.524 -7.057 5.277 1.00 85.75 188 THR A O 1
ATOM 1387 N N . TRP A 1 189 ? -7.459 -8.206 7.188 1.00 85.06 189 TRP A N 1
ATOM 1388 C CA . TRP A 1 189 ? -8.203 -7.200 7.938 1.00 85.06 189 TRP A CA 1
ATOM 1389 C C . TRP A 1 189 ? -7.490 -5.853 8.033 1.00 85.06 189 TRP A C 1
ATOM 1391 O O . TRP A 1 189 ? -8.133 -4.813 7.888 1.00 85.06 189 TRP A O 1
ATOM 1401 N N . SER A 1 190 ? -6.167 -5.843 8.189 1.00 85.44 190 SER A N 1
ATOM 1402 C CA . SER A 1 190 ? -5.381 -4.607 8.119 1.00 85.44 190 SER A CA 1
ATOM 1403 C C . SER A 1 190 ? -5.359 -3.998 6.71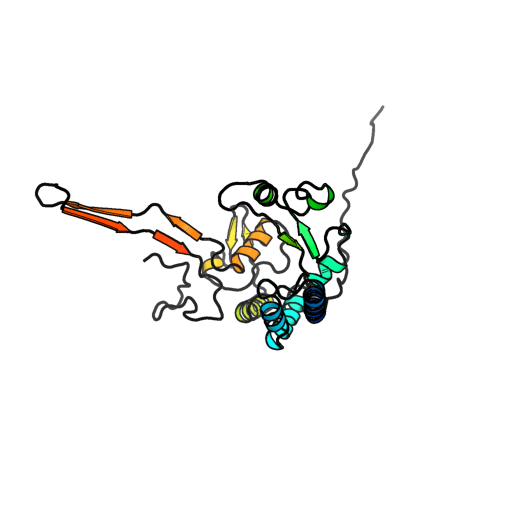1 1.00 85.44 190 SER A C 1
ATOM 1405 O O . SER A 1 190 ? -5.386 -2.774 6.583 1.00 85.44 190 SER A O 1
ATOM 1407 N N . PHE A 1 191 ? -5.377 -4.815 5.651 1.00 80.12 191 PHE A N 1
ATOM 1408 C CA . PHE A 1 191 ? -5.556 -4.341 4.274 1.00 80.12 191 PHE A CA 1
ATOM 1409 C C . PHE A 1 191 ? -6.955 -3.750 4.047 1.00 80.12 191 PHE A C 1
ATOM 1411 O O . PHE A 1 191 ? -7.094 -2.683 3.446 1.00 80.12 191 PHE A O 1
ATOM 1418 N N . VAL A 1 192 ? -8.000 -4.401 4.562 1.00 76.62 192 VAL A N 1
ATOM 1419 C CA . VAL A 1 192 ? -9.376 -3.909 4.481 1.00 76.62 192 VAL A CA 1
ATOM 1420 C C . VAL A 1 192 ? -9.508 -2.604 5.266 1.00 76.62 192 VAL A C 1
ATOM 1422 O O . VAL A 1 192 ? -10.051 -1.650 4.731 1.00 76.62 192 VAL A O 1
ATOM 1425 N N . ALA A 1 193 ? -8.954 -2.475 6.468 1.00 74.62 193 ALA A N 1
ATOM 1426 C CA . ALA A 1 193 ? -8.985 -1.204 7.203 1.00 74.62 193 ALA A CA 1
ATOM 1427 C C . ALA A 1 193 ? -8.278 -0.049 6.461 1.00 74.62 193 ALA A C 1
ATOM 1429 O O . ALA A 1 193 ? -8.586 1.119 6.686 1.00 74.62 193 ALA A O 1
ATOM 1430 N N . HIS A 1 194 ? -7.339 -0.378 5.570 1.00 72.12 194 HIS A N 1
ATOM 1431 C CA . HIS A 1 194 ? -6.568 0.582 4.792 1.00 72.12 194 HIS A CA 1
ATOM 1432 C C . HIS A 1 194 ? -7.255 1.028 3.485 1.00 72.12 194 HIS A C 1
ATOM 1434 O O . HIS A 1 194 ? -7.217 2.210 3.143 1.00 72.12 194 HIS A O 1
ATOM 1440 N N . GLY A 1 195 ? -7.810 0.092 2.709 1.00 62.62 195 GLY A N 1
ATOM 1441 C CA . GLY A 1 195 ? -8.202 0.363 1.325 1.00 62.62 195 GLY A CA 1
ATOM 1442 C C . GLY A 1 195 ? -9.552 1.070 1.185 1.00 62.62 195 GLY A C 1
ATOM 1443 O O . GLY A 1 195 ? -10.575 0.561 1.641 1.00 62.62 195 GLY A O 1
ATOM 1444 N N . ILE A 1 196 ? -9.546 2.201 0.475 1.00 58.56 196 ILE A N 1
ATOM 1445 C CA . ILE A 1 196 ? -10.734 2.799 -0.152 1.00 58.56 196 ILE A CA 1
ATOM 1446 C C . ILE A 1 196 ? -10.901 2.129 -1.520 1.00 58.56 196 ILE A C 1
ATOM 1448 O O . ILE A 1 196 ? -9.911 1.929 -2.224 1.00 58.56 196 ILE A O 1
ATOM 1452 N N . ALA A 1 197 ? -12.130 1.776 -1.901 1.00 53.91 197 ALA A N 1
ATOM 1453 C CA . ALA A 1 197 ? -12.446 1.121 -3.175 1.00 53.91 197 ALA A CA 1
ATOM 1454 C C . ALA A 1 197 ? -11.709 -0.208 -3.439 1.00 53.91 197 ALA A C 1
ATOM 1456 O O . ALA A 1 197 ? -11.606 -0.637 -4.587 1.00 53.91 197 ALA A O 1
ATOM 1457 N N . ASN A 1 198 ? -11.173 -0.864 -2.408 1.00 60.38 198 ASN A N 1
ATOM 1458 C CA . ASN A 1 198 ? -10.603 -2.207 -2.541 1.00 60.38 198 ASN A CA 1
ATOM 1459 C C . ASN A 1 198 ? -11.685 -3.291 -2.617 1.00 60.38 198 ASN A C 1
ATOM 1461 O O . ASN A 1 198 ? -11.442 -4.340 -3.204 1.00 60.38 198 ASN A O 1
ATOM 1465 N N . ASP A 1 199 ? -12.879 -2.994 -2.110 1.00 59.53 199 ASP A N 1
ATOM 1466 C CA . ASP A 1 199 ? -14.076 -3.786 -2.324 1.00 59.53 199 ASP A CA 1
ATOM 1467 C C . ASP A 1 199 ? -15.026 -2.958 -3.211 1.00 59.53 199 ASP A C 1
ATOM 1469 O O . ASP A 1 199 ? -15.524 -1.901 -2.812 1.00 59.53 199 ASP A O 1
ATOM 1473 N N . ASN A 1 200 ? -15.227 -3.411 -4.450 1.00 58.78 200 ASN A N 1
ATOM 1474 C CA . ASN A 1 200 ? -16.238 -2.872 -5.357 1.00 58.78 200 ASN A CA 1
ATOM 1475 C C . ASN A 1 200 ? -17.167 -4.016 -5.736 1.00 58.78 200 ASN A C 1
ATOM 1477 O O . ASN A 1 200 ? -16.712 -5.044 -6.242 1.00 58.78 200 ASN A O 1
ATOM 1481 N N . LEU A 1 201 ? -18.458 -3.838 -5.496 1.00 61.31 201 LEU A N 1
ATOM 1482 C CA . LEU A 1 201 ? -19.473 -4.811 -5.864 1.00 61.31 201 LEU A CA 1
ATOM 1483 C C . LEU A 1 201 ? -20.291 -4.229 -7.007 1.00 61.31 201 LEU A C 1
ATOM 1485 O O . LEU A 1 201 ? -20.768 -3.098 -6.937 1.00 61.31 201 LEU A O 1
ATOM 1489 N N . ASN A 1 202 ? -20.444 -5.018 -8.062 1.00 57.94 202 ASN A N 1
ATOM 1490 C CA . ASN A 1 202 ? -21.412 -4.756 -9.111 1.00 57.94 202 ASN A CA 1
ATOM 1491 C C . ASN A 1 202 ? -22.539 -5.775 -8.949 1.00 57.94 202 ASN A C 1
ATOM 1493 O O . ASN A 1 202 ? -22.286 -6.983 -8.917 1.00 57.94 202 ASN A O 1
ATOM 1497 N N . PHE A 1 203 ? -23.764 -5.286 -8.802 1.00 69.25 203 PHE A N 1
ATOM 1498 C CA . PHE A 1 203 ? -24.944 -6.122 -8.663 1.00 69.25 203 PHE A CA 1
ATOM 1499 C C . PHE A 1 203 ? -25.638 -6.272 -10.014 1.00 69.25 203 PHE A C 1
ATOM 1501 O O . PHE A 1 203 ? -25.571 -5.398 -10.877 1.00 69.25 203 PHE A O 1
ATOM 1508 N N . HIS A 1 204 ? -26.363 -7.377 -10.194 1.00 71.56 204 HIS A N 1
ATOM 1509 C CA . HIS A 1 204 ? -27.261 -7.469 -11.340 1.00 71.56 204 HIS A CA 1
ATOM 1510 C C . HIS A 1 204 ? -28.277 -6.313 -11.277 1.00 71.56 204 HIS A C 1
ATOM 1512 O O . HIS A 1 204 ? -28.846 -6.085 -10.206 1.00 71.56 204 HIS A O 1
ATOM 1518 N N . PRO A 1 205 ? -28.505 -5.584 -12.386 1.00 76.62 205 PRO A N 1
ATOM 1519 C CA . PRO A 1 205 ? -29.415 -4.447 -12.387 1.00 76.62 205 PRO A CA 1
ATOM 1520 C C . PRO A 1 205 ? -30.818 -4.842 -11.927 1.00 76.62 205 PRO A C 1
ATOM 1522 O O . PRO A 1 205 ? -31.362 -5.855 -12.377 1.00 76.62 205 PRO A O 1
ATOM 1525 N N . ILE A 1 206 ? -31.427 -4.017 -11.077 1.00 79.94 206 ILE A N 1
ATOM 1526 C CA . ILE A 1 206 ? -32.833 -4.185 -10.710 1.00 79.94 206 ILE A CA 1
ATOM 1527 C C . ILE A 1 206 ? -33.676 -3.673 -11.870 1.00 79.94 206 ILE A C 1
ATOM 1529 O O . ILE A 1 206 ? -33.469 -2.564 -12.364 1.00 79.94 206 ILE A O 1
ATOM 1533 N N . THR A 1 207 ? -34.634 -4.489 -12.301 1.00 84.81 207 THR A N 1
ATOM 1534 C CA . THR A 1 207 ? -35.611 -4.111 -13.323 1.00 84.81 207 THR A CA 1
ATOM 1535 C C . THR A 1 207 ? -36.983 -4.010 -12.673 1.00 84.81 207 THR A C 1
ATOM 1537 O O . THR A 1 207 ? -37.418 -4.940 -11.997 1.00 84.81 207 THR A O 1
ATOM 1540 N N . MET A 1 208 ? -37.647 -2.871 -12.852 1.00 86.81 208 MET A N 1
ATOM 1541 C CA . MET A 1 208 ? -39.000 -2.618 -12.370 1.00 86.81 208 MET A CA 1
ATOM 1542 C C . MET A 1 208 ? -39.911 -2.355 -13.560 1.00 86.81 208 MET A C 1
ATOM 1544 O O . MET A 1 208 ? -39.784 -1.333 -14.239 1.00 86.81 208 MET A O 1
ATOM 1548 N N . ASP A 1 209 ? -40.844 -3.269 -13.780 1.00 92.75 209 ASP A N 1
ATOM 1549 C CA . ASP A 1 209 ? -41.838 -3.170 -14.837 1.00 92.75 209 ASP A CA 1
ATOM 1550 C C . ASP A 1 209 ? -43.127 -2.561 -14.286 1.00 92.75 209 ASP A C 1
ATOM 1552 O O . ASP A 1 209 ? -43.706 -3.038 -13.310 1.00 92.75 209 ASP A O 1
ATOM 1556 N N . VAL A 1 210 ? -43.580 -1.487 -14.922 1.00 89.88 210 VAL A N 1
ATOM 1557 C CA . VAL A 1 210 ? -44.880 -0.870 -14.679 1.00 89.88 210 VAL A CA 1
ATOM 1558 C C . VAL A 1 210 ? -45.798 -1.292 -15.813 1.00 89.88 210 VAL A C 1
ATOM 1560 O O . VAL A 1 210 ? -45.603 -0.911 -16.971 1.00 89.88 210 VAL A O 1
ATOM 1563 N N . CYS A 1 211 ? -46.797 -2.095 -15.469 1.00 93.62 211 CYS A N 1
ATOM 1564 C CA . CYS A 1 211 ? -47.827 -2.553 -16.389 1.00 93.62 211 CYS A CA 1
ATOM 1565 C C . CYS A 1 211 ? -49.086 -1.695 -16.237 1.00 93.62 211 CYS A C 1
ATOM 1567 O O . CYS A 1 211 ? -49.431 -1.277 -15.131 1.00 93.62 211 CYS A O 1
ATOM 1569 N N . ASN A 1 212 ? -49.799 -1.469 -17.338 1.00 91.88 212 ASN A N 1
ATOM 1570 C CA . ASN A 1 212 ? -51.091 -0.794 -17.304 1.00 91.88 212 ASN A CA 1
ATOM 1571 C C . ASN A 1 212 ? -52.197 -1.708 -16.740 1.00 91.88 212 ASN A C 1
ATOM 1573 O O . ASN A 1 212 ? -51.983 -2.884 -16.437 1.00 91.88 212 ASN A O 1
ATOM 1577 N N . SER A 1 213 ? -53.422 -1.184 -16.644 1.00 90.50 213 SER A N 1
ATOM 1578 C CA . SER A 1 213 ? -54.594 -1.923 -16.144 1.00 90.50 213 SER A CA 1
ATOM 1579 C C . SER A 1 213 ? -54.976 -3.157 -16.974 1.00 90.50 213 SER A C 1
ATOM 1581 O O . SER A 1 213 ? -55.757 -3.981 -16.509 1.00 90.50 213 SER A O 1
ATOM 1583 N N . SER A 1 214 ? -54.431 -3.298 -18.185 1.00 94.56 214 SER A N 1
ATOM 1584 C CA . SER A 1 214 ? -54.595 -4.471 -19.055 1.00 94.56 214 SER A CA 1
ATOM 1585 C C . SER A 1 214 ? -53.406 -5.437 -18.982 1.00 94.56 214 SER A C 1
ATOM 1587 O O . SER A 1 214 ? -53.267 -6.295 -19.848 1.00 94.56 214 SER A O 1
ATOM 1589 N N . SER A 1 215 ? -52.528 -5.283 -17.984 1.00 87.88 215 SER A N 1
ATOM 1590 C CA . SER A 1 215 ? -51.308 -6.082 -17.792 1.00 87.88 215 SER A CA 1
ATOM 1591 C C . SER A 1 215 ? -50.300 -6.007 -18.945 1.00 87.88 215 SER A C 1
ATOM 1593 O O . SER A 1 215 ? -49.394 -6.832 -19.023 1.00 87.88 215 SER A O 1
ATOM 1595 N N . ASN A 1 216 ? -50.409 -4.998 -19.810 1.00 94.25 216 ASN A N 1
ATOM 1596 C CA . ASN A 1 216 ? -49.397 -4.727 -20.823 1.00 94.25 216 ASN A CA 1
ATOM 1597 C C . ASN A 1 216 ? -48.303 -3.846 -20.222 1.00 94.25 216 ASN A C 1
ATOM 1599 O O . ASN A 1 216 ? -48.607 -2.883 -19.515 1.00 94.25 216 ASN A O 1
ATOM 1603 N N . LEU A 1 217 ? -47.044 -4.157 -20.534 1.00 91.50 217 LEU A N 1
ATOM 1604 C CA . LEU A 1 217 ? -45.904 -3.346 -20.120 1.00 91.50 217 LEU A CA 1
ATOM 1605 C C . LEU A 1 217 ? -46.056 -1.925 -20.673 1.00 91.50 217 LEU A C 1
ATOM 1607 O O . LEU A 1 217 ? -46.128 -1.726 -21.884 1.00 91.50 217 LEU A O 1
ATOM 1611 N N . GLU A 1 218 ? -46.100 -0.943 -19.781 1.00 93.56 218 GLU A N 1
ATOM 1612 C CA . GLU A 1 218 ? -46.204 0.472 -20.132 1.00 93.56 218 GLU A CA 1
ATOM 1613 C C . GLU A 1 218 ? -44.845 1.164 -20.004 1.00 93.56 218 GLU A C 1
ATOM 1615 O O . GLU A 1 218 ? -44.472 1.987 -20.842 1.00 93.56 218 GLU A O 1
ATOM 1620 N N . ARG A 1 219 ? -44.078 0.819 -18.964 1.00 89.88 219 ARG A N 1
ATOM 1621 C CA . ARG A 1 219 ? -42.762 1.399 -18.698 1.00 89.88 219 ARG A CA 1
ATOM 1622 C C . ARG A 1 219 ? -41.869 0.404 -17.974 1.00 89.88 219 ARG A C 1
ATOM 1624 O O . ARG A 1 219 ? -42.330 -0.298 -17.087 1.00 89.88 219 ARG A O 1
ATOM 1631 N N . GLN A 1 220 ? -40.586 0.408 -18.306 1.00 87.31 220 GLN A N 1
ATOM 1632 C CA . GLN A 1 220 ? -39.562 -0.350 -17.597 1.00 87.31 220 GLN A CA 1
ATOM 1633 C C . GLN A 1 220 ? -38.517 0.616 -17.043 1.00 87.31 220 GLN A C 1
ATOM 1635 O O . GLN A 1 220 ? -38.019 1.482 -17.765 1.00 87.31 220 GLN A O 1
ATOM 1640 N N . TYR A 1 221 ? -38.187 0.464 -15.766 1.00 76.44 221 TYR A N 1
ATOM 1641 C CA . TYR A 1 221 ? -37.073 1.146 -15.121 1.00 76.44 221 TYR A CA 1
ATOM 1642 C C . TYR A 1 221 ? -35.961 0.140 -14.858 1.00 76.44 221 TYR A C 1
ATOM 1644 O O . TYR A 1 221 ? -36.208 -0.925 -14.297 1.00 76.44 221 TYR A O 1
ATOM 1652 N N . LYS A 1 222 ? -34.733 0.490 -15.239 1.00 77.56 222 LYS A N 1
ATOM 1653 C CA . LYS A 1 222 ? -33.539 -0.295 -14.936 1.00 77.56 222 LYS A CA 1
ATOM 1654 C C . LYS A 1 222 ? -32.623 0.536 -14.046 1.00 77.56 222 LYS A C 1
ATOM 1656 O O . LYS A 1 222 ? -32.188 1.608 -14.460 1.00 77.56 222 LYS A O 1
ATOM 1661 N N . ALA A 1 223 ? -32.346 0.040 -12.847 1.00 61.84 223 ALA A N 1
ATOM 1662 C CA . ALA A 1 223 ? -31.407 0.643 -11.912 1.00 61.84 223 ALA A CA 1
ATOM 1663 C C . ALA A 1 223 ? -30.137 -0.211 -11.852 1.00 61.84 223 ALA A C 1
ATOM 1665 O O . ALA A 1 223 ? -30.189 -1.401 -11.532 1.00 61.84 223 ALA A O 1
ATOM 1666 N N . GLU A 1 224 ? -28.997 0.388 -12.189 1.00 65.25 224 GLU A N 1
ATOM 1667 C CA . GLU A 1 224 ? -27.693 -0.244 -12.007 1.00 65.25 224 GLU A CA 1
ATOM 1668 C C . GLU A 1 224 ? -27.206 0.032 -10.590 1.00 65.25 224 GLU A C 1
ATOM 1670 O O . GLU A 1 224 ? -27.050 1.183 -10.187 1.00 65.25 224 GLU A O 1
ATOM 1675 N N . LEU A 1 225 ? -26.984 -1.042 -9.838 1.00 60.28 225 LEU A N 1
ATOM 1676 C CA . LEU A 1 225 ? -26.512 -0.975 -8.467 1.00 60.28 225 LEU A CA 1
ATOM 1677 C C . LEU A 1 225 ? -25.027 -1.288 -8.434 1.00 60.28 225 LEU A C 1
ATOM 1679 O O . LEU A 1 225 ? -24.581 -2.370 -8.822 1.00 60.28 225 LEU A O 1
ATOM 1683 N N . TRP A 1 226 ? -24.272 -0.334 -7.921 1.00 50.97 226 TRP A N 1
ATOM 1684 C CA . TRP A 1 226 ? -22.857 -0.479 -7.654 1.00 50.97 226 TRP A CA 1
ATOM 1685 C C . TRP A 1 226 ? -22.603 -0.073 -6.210 1.00 50.97 226 TRP A C 1
ATOM 1687 O O . TRP A 1 226 ? -23.223 0.848 -5.683 1.00 50.97 226 TRP A O 1
ATOM 1697 N N . TRP A 1 227 ? -21.689 -0.781 -5.565 1.00 61.81 227 TRP A N 1
ATOM 1698 C CA . TRP A 1 227 ? -21.166 -0.394 -4.269 1.00 61.81 227 TRP A CA 1
ATOM 1699 C C . TRP A 1 227 ? -19.667 -0.206 -4.395 1.00 61.81 227 TRP A C 1
ATOM 1701 O O . TRP A 1 227 ? -18.956 -1.041 -4.958 1.00 61.81 227 TRP A O 1
ATOM 1711 N N . GLN A 1 228 ? -19.205 0.910 -3.856 1.00 59.22 228 GLN A N 1
ATOM 1712 C CA . GLN A 1 228 ? -17.801 1.217 -3.705 1.00 59.22 228 GLN A CA 1
ATOM 1713 C C . GLN A 1 228 ? -17.562 1.468 -2.233 1.00 59.22 228 GLN A C 1
ATOM 1715 O O . GLN A 1 228 ? -18.198 2.325 -1.616 1.00 59.22 228 GLN A O 1
ATOM 1720 N N . LYS A 1 229 ? -16.616 0.733 -1.665 1.00 63.31 229 LYS A N 1
ATOM 1721 C CA . LYS A 1 229 ? -16.231 0.962 -0.287 1.00 63.31 229 LYS A CA 1
ATOM 1722 C C . LYS A 1 229 ? -15.632 2.356 -0.107 1.00 63.31 229 LYS A C 1
ATOM 1724 O O . LYS A 1 229 ? -14.524 2.630 -0.571 1.00 63.31 229 LYS A O 1
ATOM 1729 N N . MET A 1 230 ? -16.333 3.197 0.647 1.00 58.62 230 MET A N 1
ATOM 1730 C CA . MET A 1 230 ? -15.856 4.522 1.066 1.00 58.62 230 MET A CA 1
ATOM 1731 C C . MET A 1 230 ? -15.282 4.536 2.493 1.00 58.62 230 MET A C 1
ATOM 1733 O O . MET A 1 230 ? -14.711 5.538 2.931 1.00 58.62 230 MET A O 1
ATOM 1737 N N . HIS A 1 231 ? -15.401 3.419 3.219 1.00 53.22 231 HIS A N 1
ATOM 1738 C CA . HIS A 1 231 ? -14.851 3.263 4.562 1.00 53.22 231 HIS A CA 1
ATOM 1739 C C . HIS A 1 231 ? -13.325 3.469 4.562 1.00 53.22 231 HIS A C 1
ATOM 1741 O O . HIS A 1 231 ? -12.620 2.904 3.729 1.00 53.22 231 HIS A O 1
ATOM 1747 N N . GLY A 1 232 ? -12.826 4.283 5.499 1.00 51.56 232 GLY A N 1
ATOM 1748 C CA . GLY A 1 232 ? -11.410 4.673 5.593 1.00 51.56 232 GLY A CA 1
ATOM 1749 C C . GLY A 1 232 ? -11.092 6.086 5.081 1.00 51.56 232 GLY A C 1
ATOM 1750 O O . GLY A 1 232 ? -9.993 6.583 5.315 1.00 51.56 232 GLY A O 1
ATOM 1751 N N . ARG A 1 233 ? -12.047 6.792 4.456 1.00 57.50 233 ARG A N 1
ATOM 1752 C CA . ARG A 1 233 ? -11.885 8.204 4.068 1.00 57.50 233 ARG A CA 1
ATOM 1753 C C . ARG A 1 233 ? -11.872 9.107 5.308 1.00 57.50 233 ARG A C 1
ATOM 1755 O O . ARG A 1 233 ? -12.896 9.258 5.971 1.00 57.50 233 ARG A O 1
ATOM 1762 N N . LYS A 1 234 ? -10.715 9.695 5.634 1.00 60.38 234 LYS A N 1
ATOM 1763 C CA . LYS A 1 234 ? -10.537 10.546 6.830 1.00 60.38 234 LYS A CA 1
ATOM 1764 C C . LYS A 1 234 ? -10.052 11.968 6.545 1.00 60.38 234 LYS A C 1
ATOM 1766 O O . LYS A 1 234 ? -10.103 12.789 7.451 1.00 60.38 234 LYS A O 1
ATOM 1771 N N . ASP A 1 235 ? -9.678 12.279 5.300 1.00 55.12 235 ASP A N 1
ATOM 1772 C CA . ASP A 1 235 ? -9.060 13.575 4.955 1.00 55.12 235 ASP A CA 1
ATOM 1773 C C . ASP A 1 235 ? -9.830 14.391 3.894 1.00 55.12 235 ASP A C 1
ATOM 1775 O O . ASP A 1 235 ? -9.467 15.530 3.619 1.00 55.12 235 ASP A O 1
ATOM 1779 N N . VAL A 1 236 ? -10.925 13.863 3.319 1.00 52.78 236 VAL A N 1
ATOM 1780 C CA . VAL A 1 236 ? -11.769 14.601 2.355 1.00 52.78 236 VAL A CA 1
ATOM 1781 C C . VAL A 1 236 ? -13.258 14.405 2.655 1.00 52.78 236 VAL A C 1
ATOM 1783 O O . VAL A 1 236 ? -13.715 13.270 2.764 1.00 52.78 236 VAL A O 1
ATOM 1786 N N . ALA A 1 237 ? -14.012 15.505 2.722 1.00 49.53 237 ALA A N 1
ATOM 1787 C CA . ALA A 1 237 ? -15.453 15.504 2.977 1.00 49.53 237 ALA A CA 1
ATOM 1788 C C . ALA A 1 237 ? -16.292 14.940 1.794 1.00 49.53 237 ALA A C 1
ATOM 1790 O O . ALA A 1 237 ? -15.862 15.045 0.637 1.00 49.53 237 ALA A O 1
ATOM 1791 N N . PRO A 1 238 ? -17.499 14.386 2.052 1.00 53.88 238 PRO A N 1
ATOM 1792 C CA . PRO A 1 238 ? -18.065 14.120 3.377 1.00 53.88 238 PRO A CA 1
ATOM 1793 C C . PRO A 1 238 ? -17.314 12.978 4.076 1.00 53.88 238 PRO A C 1
ATOM 1795 O O . PRO A 1 238 ? -16.976 11.966 3.462 1.00 53.88 238 PRO A O 1
ATOM 1798 N N . PHE A 1 239 ? -17.017 13.168 5.362 1.00 52.00 239 PHE A N 1
ATOM 1799 C CA . PHE A 1 239 ? -16.256 12.230 6.189 1.00 52.00 239 PHE A CA 1
ATOM 1800 C C . PHE A 1 239 ? -17.151 11.092 6.701 1.00 52.00 239 PHE A C 1
ATOM 1802 O O . PHE A 1 239 ? -17.220 10.862 7.898 1.00 52.00 239 PHE A O 1
ATOM 1809 N N . GLY A 1 240 ? -17.884 10.416 5.813 1.00 48.31 240 GLY A N 1
ATOM 1810 C CA . GLY A 1 240 ? -18.748 9.282 6.169 1.00 48.31 240 GLY A CA 1
ATOM 1811 C C . GLY A 1 240 ? -19.828 9.568 7.224 1.00 48.31 240 GLY A C 1
ATOM 1812 O O . GLY A 1 240 ? -20.311 8.625 7.848 1.00 48.31 240 GLY A O 1
ATOM 1813 N N . ASP A 1 241 ? -20.154 10.844 7.452 1.00 46.03 241 ASP A N 1
ATOM 1814 C CA . ASP A 1 241 ? -21.128 11.303 8.439 1.00 46.03 241 ASP A CA 1
ATOM 1815 C C . ASP A 1 241 ? -22.241 12.078 7.721 1.00 46.03 241 ASP A C 1
ATOM 1817 O O . ASP A 1 241 ? -21.974 12.948 6.881 1.00 46.03 241 ASP A O 1
ATOM 1821 N N . ILE A 1 242 ? -23.488 11.719 8.015 1.00 45.28 242 ILE A N 1
ATOM 1822 C CA . ILE A 1 242 ? -24.696 12.309 7.436 1.00 45.28 242 ILE A CA 1
ATOM 1823 C C . ILE A 1 242 ? -25.419 13.027 8.573 1.00 45.28 242 ILE A C 1
ATOM 1825 O O . ILE A 1 242 ? -25.805 12.409 9.562 1.00 45.28 242 ILE A O 1
ATOM 1829 N N . ASN A 1 243 ? -25.632 14.335 8.410 1.00 38.09 243 ASN A N 1
ATOM 1830 C CA . ASN A 1 243 ? -26.304 15.180 9.400 1.00 38.09 243 ASN A CA 1
ATOM 1831 C C . ASN A 1 243 ? -27.625 14.547 9.885 1.00 38.09 243 ASN A C 1
ATOM 1833 O O . ASN A 1 243 ? -28.528 14.311 9.081 1.00 38.09 243 ASN A O 1
ATOM 1837 N N . GLY A 1 244 ? -27.742 14.314 11.197 1.00 43.94 244 GLY A N 1
ATOM 1838 C CA . GLY A 1 244 ? -28.921 13.708 11.829 1.00 43.94 244 GLY A CA 1
ATOM 1839 C C . GLY A 1 244 ? -28.847 12.191 12.048 1.00 43.94 244 GLY A C 1
ATOM 1840 O O . GLY A 1 244 ? -29.833 11.614 12.501 1.00 43.94 244 GLY A O 1
ATOM 1841 N N . MET A 1 245 ? -27.710 11.547 11.756 1.00 43.66 245 MET A N 1
ATOM 1842 C CA . MET A 1 245 ? -27.483 10.115 11.998 1.00 43.66 245 MET A CA 1
ATOM 1843 C C . MET A 1 245 ? -26.360 9.853 13.013 1.00 43.66 245 MET A C 1
ATOM 1845 O O . MET A 1 245 ? -25.509 8.985 12.810 1.00 43.66 245 MET A O 1
ATOM 1849 N N . ASP A 1 246 ? -26.383 10.579 14.134 1.00 41.41 246 ASP A N 1
ATOM 1850 C CA . ASP A 1 246 ? -25.437 10.388 15.238 1.00 41.41 246 ASP A CA 1
ATOM 1851 C C . ASP A 1 246 ? -25.436 8.916 15.701 1.00 41.41 246 ASP A C 1
ATOM 1853 O O . ASP A 1 246 ? -26.435 8.393 16.198 1.00 41.41 246 ASP A O 1
ATOM 1857 N N . GLY A 1 247 ? -24.300 8.233 15.520 1.00 38.84 247 GLY A N 1
ATOM 1858 C CA . GLY A 1 247 ? -24.117 6.819 15.872 1.00 38.84 247 GLY A CA 1
ATOM 1859 C C . GLY A 1 247 ? -24.215 5.823 14.709 1.00 38.84 247 GLY A C 1
ATOM 1860 O O . GLY A 1 247 ? -24.005 4.629 14.933 1.00 38.84 247 GLY A O 1
ATOM 1861 N N . VAL A 1 248 ? -24.478 6.281 13.480 1.00 38.16 248 VAL A N 1
ATOM 1862 C CA . VAL A 1 248 ? -24.451 5.456 12.262 1.00 38.16 248 VAL A CA 1
ATOM 1863 C C . VAL A 1 248 ? -23.215 5.816 11.439 1.00 38.16 248 VAL A C 1
ATOM 1865 O O . VAL A 1 248 ? -23.111 6.915 10.909 1.00 38.16 248 VAL A O 1
ATOM 1868 N N . VAL A 1 249 ? -22.269 4.885 11.310 1.00 46.44 249 VAL A N 1
ATOM 1869 C CA . VAL A 1 249 ? -21.107 5.049 10.422 1.00 46.44 249 VAL A CA 1
ATOM 1870 C C . VAL A 1 249 ? -21.447 4.454 9.059 1.00 46.44 249 VAL A C 1
ATOM 1872 O O . VAL A 1 249 ? -21.870 3.301 8.966 1.00 46.44 249 VAL A O 1
ATOM 1875 N N . GLU A 1 250 ? -21.261 5.240 7.998 1.00 43.00 250 GLU A N 1
ATOM 1876 C CA . GLU A 1 250 ? -21.573 4.858 6.620 1.00 43.00 250 GLU A CA 1
ATOM 1877 C C . GLU A 1 250 ? -20.814 3.584 6.179 1.00 43.00 250 GLU A C 1
ATOM 1879 O O . GLU A 1 250 ? -19.592 3.579 6.018 1.00 43.00 250 GLU A O 1
ATOM 1884 N N . GLY A 1 251 ? -21.556 2.493 5.946 1.00 46.78 251 GLY A N 1
ATOM 1885 C CA . GLY A 1 251 ? -21.078 1.234 5.343 1.00 46.78 251 GLY A CA 1
ATOM 1886 C C . GLY A 1 251 ? -21.143 1.208 3.806 1.00 46.78 251 GLY A C 1
ATOM 1887 O O . GLY A 1 251 ? -21.016 0.152 3.186 1.00 46.78 251 GLY A O 1
ATOM 1888 N N . GLY A 1 252 ? -21.340 2.373 3.188 1.00 43.94 252 GLY A N 1
ATOM 1889 C CA . GLY A 1 252 ? -21.698 2.546 1.784 1.00 43.94 252 GLY A CA 1
ATOM 1890 C C . GLY A 1 252 ? -23.211 2.648 1.624 1.00 43.94 252 GLY A C 1
ATOM 1891 O O . GLY A 1 252 ? -23.952 1.741 2.000 1.00 43.94 252 GLY A O 1
ATOM 1892 N N . ALA A 1 253 ? -23.672 3.776 1.094 1.00 36.72 253 ALA A N 1
ATOM 1893 C CA . ALA A 1 253 ? -25.071 3.952 0.745 1.00 36.72 253 ALA A CA 1
ATOM 1894 C C . ALA A 1 253 ? -25.389 3.200 -0.555 1.00 36.72 253 ALA A C 1
ATOM 1896 O O . ALA A 1 253 ? -24.690 3.344 -1.558 1.00 36.72 253 ALA A O 1
ATOM 1897 N N . VAL A 1 254 ? -26.470 2.426 -0.530 1.00 36.78 254 VAL A N 1
ATOM 1898 C CA . VAL A 1 254 ? -27.212 2.068 -1.737 1.00 36.78 254 VAL A CA 1
ATOM 1899 C C . VAL A 1 254 ? -28.243 3.175 -1.942 1.00 36.78 254 VAL A C 1
ATOM 1901 O O . VAL A 1 254 ? -29.086 3.373 -1.067 1.00 36.78 254 VAL A O 1
ATOM 1904 N N . TYR A 1 255 ? -28.139 3.906 -3.051 1.00 32.69 255 TYR A N 1
ATOM 1905 C CA . TYR A 1 255 ? -29.212 4.772 -3.548 1.00 32.69 255 TYR A CA 1
ATOM 1906 C C . TYR A 1 255 ? -30.020 4.029 -4.608 1.00 32.69 255 TYR A C 1
ATOM 1908 O O . TYR A 1 255 ? -29.386 3.347 -5.446 1.00 32.69 255 TYR A O 1
#

Foldseek 3Di:
DDDDDDDDDDPPPPPPPPPQLPADQLVVLLVQLVVLCVVPHCPPNSVVVSCVCPDPQNSVQLVLLCVLLSYWDLSVVVPDPADPLLDFFRKDALVCLPPPSCVVPDDPVLSVLRVDPDDNRDGMDTRHGDGGDGADPQQSVQQVVCVVVVWAWDQDPVLFIATPVGDGPLWPDLYQRDSPDPDPSSVVSSVVSGDWQPDKDWDDWDKDFDADPVRHTPDIDTHTWMWTAPRNPDPDPPPQDDPPPVPTRPRTDTD

Mean predicted aligned error: 12.77 Å

=== Feature glossary ===
The record interleaves many kinds of information about one protein. Here is each kind framed as the question it answers.

Q: What does the local fold look like, residue by residue?
A: The Foldseek 3Di string encodes local tertiary geometry as a 20-letter alphabet — one character per residue — derived from the relative positions of nearby Cα atoms. Unlike the amino-acid sequence, 3Di is a direct function of the 3D structure, so two proteins with the same fold have similar 3Di strings even at low sequence identity.

Q: Which residues are in helices, strands, or loops?
A: The SS8 string is DSSP's per-residue secondary-structure call. α-helix (H) means an i→i+4 H-bond ladder; β-strand (E) means the residue participates in a β-sheet; 3₁₀ (G) and π (I) are tighter and wider helices; T/S are turns/bends; '-' is loop.

Q: How big and how compact is the whole molecule?
A: Radius of gyration (Rg) is the root-mean-square distance of Cα atoms from their centroid — a single number for overall size and compactness. A globular domain of N residues has Rg ≈ 2.2·N^0.38 Å; an extended or disordered chain has a much larger Rg. The Cα contact count is the number of residue pairs whose Cα atoms are within 8 Å and are more than four positions apart in sequence — a standard proxy for tertiary packing density. The bounding box is the smallest axis-aligned box enclosing all Cα atoms.

Q: Where is each backbone atom in 3D?
A: Structure coordinates are given as an mmCIF _atom_site loop: one row per atom with element, residue name, chain id, sequence number, and x/y/z position in Å. Only the four main-chain atoms per residue are included here; side chains are omitted to keep the record compact.

Q: What is the amino-acid chain?
A: Primary structure: the covalent order of the twenty standard amino acids along the backbone. Two proteins with the same sequence will (almost always) fold to the same structure; two with 30% identity often share a fold but not the details.

Q: What if only a Cα trace is available?
A: Three-state secondary structure (P-SEA) collapses the eight DSSP classes into helix (a), strand (b), and coil (c). P-SEA assigns these from Cα geometry alone — distances and angles — without requiring backbone oxygens, so it works on any Cα trace.

Q: What family and function is it annotated with?
A: Database cross-references. InterPro integrates a dozen domain/family signature databases into unified entries with residue-range hits. GO terms attach function/process/location labels with evidence codes. CATH codes position the fold in a four-level structural taxonomy. Organism is the NCBI-taxonomy species name.

Q: How confident is the AlphaFold model at each residue?
A: pLDDT is the predicted lDDT-Cα score: AlphaFold's confidence that the local environment of each residue (all inter-atomic distances within 15 Å) is correctly placed. It is a per-residue number between 0 and 100, with higher meaning more reliable.

Q: How mobile is each atom in the crystal?
A: B-factor (Debye–Waller factor) reflects atomic displacement in the crystal lattice. It is an experimental observable (units Å²), not a prediction; low values mean the atom is pinned down, high values mean it moves or is heterogeneous across the crystal.

Q: Which residues are buried vs exposed?
A: SASA measures how much of the protein is reachable by solvent. It is computed by rolling a water-sized probe over the atomic surface and summing the exposed area (Å²). Per-residue SASA distinguishes core (buried, low SASA) from surface (exposed, high SASA) residues; total SASA is a whole-molecule size measure.

Q: What do the diagnostic plots show?
A: Plot images: a contact map (which residues are close in 3D, as an N×N binary image), a Ramachandran scatter (backbone torsion angles, revealing secondary-structure composition at a glance), and — for AlphaFold structures — a PAE heatmap (pairwise prediction confidence).

Q: What known structures does this most resemble?
A: The Foldseek neighbor list gives the closest experimentally determined structures in the PDB, ranked by structural alignment. TM-score near 1 means near-identical fold; near 0.3 means only rough topology match. This is how one finds what a novel AlphaFold prediction most resembles in the solved-structure universe.

Q: Are the domains correctly placed relative to each other?
A: Predicted aligned error is AlphaFold's pairwise confidence. Unlike pLDDT (per-residue), PAE is per-residue-pair and captures whether two parts of the structure are correctly placed relative to each other. Units are ångströms of expected positional error.

Q: What do the rendered images show?
A: Structure images are PyMOL renders from six orthogonal camera directions. Cartoon representation draws helices as coils and strands as arrows; sticks shows the backbone as bonds; surface shows the solvent-excluded envelope. Rainbow coloring maps sequence position to hue (blue→red, N→C); chain coloring assigns a distinct color per polypeptide.

Q: What are the backbone torsion angles?
A: φ (phi) and ψ (psi) are the two rotatable backbone dihedrals per residue: φ is the C(i-1)–N–Cα–C torsion, ψ is the N–Cα–C–N(i+1) torsion, both in degrees on (−180°, 180°]. α-helical residues cluster near (−60°, −45°); β-strand residues near (−120°, +130°). A Ramachandran plot is simply a scatter of (φ, ψ) for every residue.